Protein AF-A0A5B1RBF8-F1 (afdb_monomer_lite)

Structure (mmCIF, N/CA/C/O backbone):
data_AF-A0A5B1RBF8-F1
#
_entry.id   AF-A0A5B1RBF8-F1
#
loop_
_atom_site.group_PDB
_atom_site.id
_atom_site.type_symbol
_atom_site.label_atom_id
_atom_site.label_alt_id
_atom_site.label_comp_id
_atom_site.label_asym_id
_atom_site.label_entity_id
_atom_site.label_seq_id
_atom_site.pdbx_PDB_ins_code
_atom_site.Cartn_x
_atom_site.Cartn_y
_atom_site.Cartn_z
_atom_site.occupancy
_atom_site.B_iso_or_equiv
_atom_site.auth_seq_id
_atom_site.auth_comp_id
_atom_site.auth_asym_id
_atom_site.auth_atom_id
_atom_site.pdbx_PDB_model_num
ATOM 1 N N . MET A 1 1 ? 12.411 7.178 -14.866 1.00 53.44 1 MET A N 1
ATOM 2 C CA . MET A 1 1 ? 12.113 6.641 -13.514 1.00 53.44 1 MET A CA 1
ATOM 3 C C . MET A 1 1 ? 12.826 7.360 -12.349 1.00 53.44 1 MET A C 1
ATOM 5 O O . MET A 1 1 ? 12.167 7.665 -11.365 1.00 53.44 1 MET A O 1
ATOM 9 N N . MET A 1 2 ? 14.126 7.708 -12.423 1.00 60.62 2 MET A N 1
ATOM 10 C CA . MET A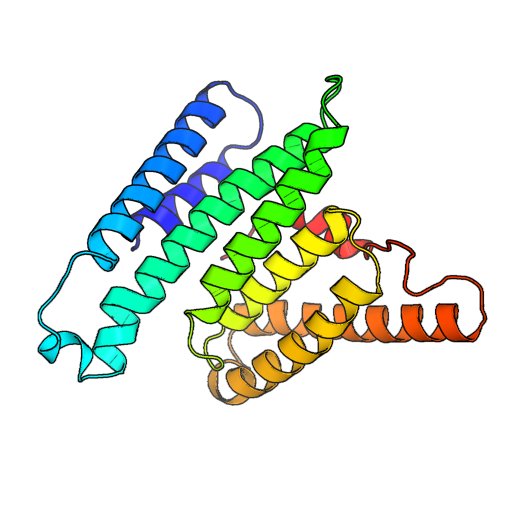 1 2 ? 14.833 8.424 -11.327 1.0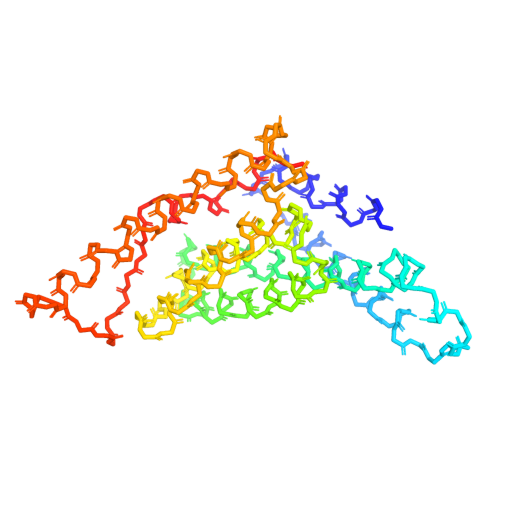0 60.62 2 MET A CA 1
ATOM 11 C C . MET A 1 2 ? 14.236 9.794 -10.941 1.00 60.62 2 MET A C 1
ATOM 13 O O . MET A 1 2 ? 14.446 10.254 -9.821 1.00 60.62 2 MET A O 1
ATOM 17 N N . ARG A 1 3 ? 13.503 10.452 -11.845 1.00 63.41 3 ARG A N 1
ATOM 18 C CA . ARG A 1 3 ? 12.977 11.809 -11.650 1.00 63.41 3 ARG A CA 1
ATOM 19 C C . ARG A 1 3 ? 11.846 11.872 -10.608 1.00 63.41 3 ARG A C 1
ATOM 21 O O . ARG A 1 3 ? 11.985 12.623 -9.650 1.00 63.41 3 ARG A O 1
ATOM 28 N N . LEU A 1 4 ? 10.813 11.026 -10.711 1.00 68.62 4 LEU A N 1
ATOM 29 C CA . LEU A 1 4 ? 9.706 10.965 -9.733 1.00 68.62 4 LEU A CA 1
ATOM 30 C C . LEU A 1 4 ? 10.206 10.640 -8.317 1.00 68.62 4 LEU A C 1
ATOM 32 O O . LEU A 1 4 ? 9.893 11.349 -7.364 1.00 68.62 4 LEU A O 1
ATOM 36 N N . LYS A 1 5 ? 11.081 9.632 -8.185 1.00 66.19 5 LYS A N 1
ATOM 37 C CA . LYS A 1 5 ? 11.681 9.254 -6.893 1.00 66.19 5 LYS A CA 1
ATOM 38 C C . LYS A 1 5 ? 12.472 10.408 -6.261 1.00 66.19 5 LYS A C 1
ATOM 40 O O . LYS A 1 5 ? 12.410 10.611 -5.051 1.00 66.19 5 LYS A O 1
ATOM 45 N N . ARG A 1 6 ? 13.205 11.185 -7.070 1.00 65.25 6 ARG A N 1
ATOM 46 C CA . ARG A 1 6 ? 13.927 12.378 -6.595 1.00 65.25 6 ARG A CA 1
ATOM 47 C C . ARG A 1 6 ? 12.973 13.481 -6.145 1.00 65.25 6 ARG A C 1
ATOM 49 O O . ARG A 1 6 ? 13.246 14.089 -5.117 1.00 65.25 6 ARG A O 1
ATOM 56 N N . TYR A 1 7 ? 11.863 13.701 -6.853 1.00 61.88 7 TYR A N 1
ATOM 57 C CA . TYR A 1 7 ? 10.848 14.673 -6.434 1.00 61.88 7 TYR A CA 1
ATOM 58 C C . TYR A 1 7 ? 10.204 14.290 -5.101 1.00 61.88 7 TYR A C 1
ATOM 60 O O . TYR A 1 7 ? 10.138 15.127 -4.203 1.00 61.88 7 TYR A O 1
ATOM 68 N N . MET A 1 8 ? 9.813 13.024 -4.933 1.00 66.94 8 MET A N 1
ATOM 69 C CA . MET A 1 8 ? 9.237 12.531 -3.677 1.00 66.94 8 MET A CA 1
ATOM 70 C C . MET A 1 8 ? 10.193 12.742 -2.495 1.00 66.94 8 MET A C 1
ATOM 72 O O . MET A 1 8 ? 9.806 13.347 -1.496 1.00 66.94 8 MET A O 1
ATOM 76 N N . ARG A 1 9 ? 11.469 12.350 -2.638 1.00 70.50 9 ARG A N 1
ATOM 77 C CA . ARG A 1 9 ? 12.495 12.592 -1.606 1.00 70.50 9 ARG A CA 1
ATOM 78 C C . ARG A 1 9 ? 12.727 14.079 -1.332 1.00 70.50 9 ARG A C 1
ATOM 80 O O . ARG A 1 9 ? 12.866 14.478 -0.179 1.00 70.50 9 ARG A O 1
ATOM 87 N N . ALA A 1 10 ? 12.794 14.903 -2.378 1.00 60.50 10 ALA A N 1
ATOM 88 C CA . ALA A 1 10 ? 13.033 16.336 -2.232 1.00 60.50 10 ALA A CA 1
ATOM 89 C C . ALA A 1 10 ? 11.908 17.010 -1.435 1.00 60.50 10 ALA A C 1
ATOM 91 O O . ALA A 1 10 ? 12.193 17.791 -0.528 1.00 60.50 10 ALA A O 1
ATOM 92 N N . MET A 1 11 ? 10.647 16.660 -1.704 1.00 63.03 11 MET A N 1
ATOM 93 C CA . MET A 1 11 ? 9.511 17.203 -0.956 1.00 63.03 11 MET A CA 1
ATOM 94 C C . MET A 1 11 ? 9.596 16.857 0.533 1.00 63.03 11 MET A C 1
ATOM 96 O O . MET A 1 11 ? 9.461 17.746 1.375 1.00 63.03 11 MET A O 1
ATOM 100 N N . GLN A 1 12 ? 9.928 15.611 0.868 1.00 63.75 12 GLN A N 1
ATOM 101 C CA . GLN A 1 12 ? 10.067 15.168 2.260 1.00 63.75 12 GLN A CA 1
ATOM 102 C C . GLN A 1 12 ? 11.153 15.949 3.019 1.00 63.75 12 GLN A C 1
ATOM 104 O O . GLN A 1 12 ? 10.964 16.286 4.183 1.00 63.75 12 GLN A O 1
ATOM 109 N N . SER A 1 13 ? 12.259 16.309 2.355 1.00 62.44 13 SER A N 1
ATOM 110 C CA . SER A 1 13 ? 13.377 17.029 2.990 1.00 62.44 13 SER A CA 1
ATOM 111 C C . SER A 1 13 ? 13.100 18.502 3.335 1.00 62.44 13 SER A C 1
ATOM 113 O O . SER A 1 13 ? 13.802 19.076 4.163 1.00 62.44 13 SER A O 1
ATOM 115 N N . ILE A 1 14 ? 12.095 19.128 2.711 1.00 56.50 14 ILE A N 1
ATOM 116 C CA . ILE A 1 14 ? 11.842 20.577 2.821 1.00 56.50 14 ILE A CA 1
ATOM 117 C C . ILE A 1 14 ? 10.822 20.909 3.933 1.00 56.50 14 ILE A C 1
ATOM 119 O O . ILE A 1 14 ? 10.807 22.030 4.441 1.00 56.50 14 ILE A O 1
ATOM 123 N N . GLY A 1 15 ? 10.013 19.937 4.376 1.00 54.72 15 GLY A N 1
ATOM 124 C CA . GLY A 1 15 ? 9.005 20.128 5.427 1.00 54.72 15 GLY A CA 1
ATOM 125 C C . GLY A 1 15 ? 7.794 20.993 5.020 1.00 54.72 15 GLY A C 1
ATOM 126 O O . GLY A 1 15 ? 7.781 21.671 3.995 1.00 54.72 15 GLY A O 1
ATOM 127 N N . ASN A 1 16 ? 6.738 20.958 5.839 1.00 54.47 16 ASN A N 1
ATOM 128 C CA . ASN A 1 16 ? 5.385 21.426 5.498 1.00 54.47 16 ASN A CA 1
ATOM 129 C C . ASN A 1 16 ? 5.151 22.927 5.791 1.00 54.47 16 ASN A C 1
ATOM 131 O O . ASN A 1 16 ? 4.393 23.263 6.704 1.00 54.47 16 ASN A O 1
ATOM 135 N N . ARG A 1 17 ? 5.854 23.847 5.108 1.00 52.19 17 ARG A N 1
ATOM 136 C CA . ARG A 1 17 ? 5.787 25.287 5.461 1.00 52.19 17 ARG A CA 1
ATOM 137 C C . ARG A 1 17 ? 5.494 26.299 4.352 1.00 52.19 17 ARG A C 1
ATOM 139 O O . ARG A 1 17 ? 5.464 27.477 4.685 1.00 52.19 17 ARG A O 1
ATOM 146 N N . ASP A 1 18 ? 5.229 25.925 3.095 1.00 52.88 18 ASP A N 1
ATOM 147 C CA . ASP A 1 18 ? 5.167 26.965 2.050 1.00 52.88 18 ASP A CA 1
ATOM 148 C C . ASP A 1 18 ? 4.168 26.763 0.901 1.00 52.88 18 ASP A C 1
ATOM 150 O O . ASP A 1 18 ? 3.881 25.644 0.490 1.00 52.88 18 ASP A O 1
ATOM 154 N N . ALA A 1 19 ? 3.690 27.864 0.304 1.00 52.94 19 ALA A N 1
ATOM 155 C CA . ALA A 1 19 ? 2.835 27.859 -0.899 1.00 52.94 19 ALA A CA 1
ATOM 156 C C . ALA A 1 19 ? 3.509 27.173 -2.105 1.00 52.94 19 ALA A C 1
ATOM 158 O O . ALA A 1 19 ? 2.842 26.633 -2.988 1.00 52.94 19 ALA A O 1
ATOM 159 N N . LYS A 1 20 ? 4.845 27.117 -2.076 1.00 55.22 20 LYS A N 1
ATOM 160 C CA . LYS A 1 20 ? 5.694 26.337 -2.975 1.00 55.22 20 LYS A CA 1
ATOM 161 C C . LYS A 1 20 ? 5.298 24.854 -3.007 1.00 55.22 20 LYS A C 1
ATOM 163 O O . LYS A 1 20 ? 5.454 24.230 -4.037 1.00 55.22 20 LYS A O 1
ATOM 168 N N . TYR A 1 21 ? 4.728 24.293 -1.943 1.00 61.69 21 TYR A N 1
ATOM 169 C CA . TYR A 1 21 ? 4.397 22.867 -1.862 1.00 61.69 21 TYR A CA 1
ATOM 170 C C . TYR A 1 21 ? 3.238 22.437 -2.781 1.00 61.69 21 TYR A C 1
ATOM 172 O O . TYR A 1 21 ? 3.296 21.356 -3.361 1.00 61.69 21 TYR A O 1
ATOM 180 N N . ARG A 1 22 ? 2.214 23.286 -2.976 1.00 61.22 22 ARG A N 1
ATOM 181 C CA . ARG A 1 22 ? 1.103 22.982 -3.905 1.00 61.22 22 ARG A CA 1
ATOM 182 C C . ARG A 1 22 ? 1.598 22.851 -5.341 1.00 61.22 22 ARG A C 1
ATOM 184 O O . ARG A 1 22 ? 1.346 21.838 -5.974 1.00 61.22 22 ARG A O 1
ATOM 191 N N . PHE A 1 23 ? 2.428 23.800 -5.772 1.00 62.03 23 PHE A N 1
ATOM 192 C CA . PHE A 1 23 ? 3.062 23.776 -7.090 1.00 62.03 23 PHE A CA 1
ATOM 193 C C . PHE A 1 23 ? 3.886 22.497 -7.333 1.00 62.03 23 PHE A C 1
ATOM 195 O O . PHE A 1 23 ? 3.973 22.014 -8.456 1.00 62.03 23 PHE A O 1
ATOM 202 N N . TRP A 1 24 ? 4.488 21.924 -6.285 1.00 72.19 24 TRP A N 1
ATOM 203 C CA . TRP A 1 24 ? 5.290 20.702 -6.406 1.00 72.19 24 TRP A CA 1
ATOM 204 C C . TRP A 1 24 ? 4.434 19.436 -6.456 1.00 72.19 24 TRP A C 1
ATOM 206 O O . TRP A 1 24 ? 4.795 18.506 -7.176 1.00 72.19 24 TRP A O 1
ATOM 216 N N . PHE A 1 25 ? 3.308 19.396 -5.738 1.00 80.44 25 PHE A N 1
ATOM 217 C CA . PHE A 1 25 ? 2.346 18.302 -5.870 1.00 80.44 25 PHE A CA 1
ATOM 218 C C . PHE A 1 25 ? 1.673 18.306 -7.240 1.00 80.44 25 PHE A C 1
ATOM 220 O O . PHE A 1 25 ? 1.589 17.245 -7.851 1.00 80.44 25 PHE A O 1
ATOM 227 N N . ASP A 1 26 ? 1.270 19.477 -7.738 1.00 84.69 26 ASP A N 1
ATOM 228 C CA . ASP A 1 26 ? 0.664 19.617 -9.066 1.00 84.69 26 ASP A CA 1
ATOM 229 C C . ASP A 1 26 ? 1.641 19.135 -10.149 1.00 84.69 26 ASP A C 1
ATOM 231 O O . ASP A 1 26 ? 1.313 18.246 -10.929 1.00 84.69 26 ASP A O 1
ATOM 235 N N . HIS A 1 27 ? 2.898 19.589 -10.104 1.00 85.31 27 HIS A N 1
ATOM 236 C CA . HIS A 1 27 ? 3.927 19.121 -11.035 1.00 85.31 27 HIS A CA 1
ATOM 237 C C . HIS A 1 27 ? 4.229 17.615 -10.884 1.00 85.31 27 HIS A C 1
ATOM 239 O O . HIS A 1 27 ? 4.537 16.941 -11.867 1.00 85.31 27 HIS A O 1
ATOM 245 N N . LEU A 1 28 ? 4.197 17.048 -9.669 1.00 86.44 28 LEU A N 1
ATOM 246 C CA . LEU A 1 28 ? 4.398 15.604 -9.499 1.00 86.44 28 LEU A CA 1
ATOM 247 C C . LEU A 1 28 ? 3.232 14.802 -10.098 1.00 86.44 28 LEU A C 1
ATOM 249 O O . LEU A 1 28 ? 3.472 13.757 -10.700 1.00 86.44 28 LEU A O 1
ATOM 253 N N . MET A 1 29 ? 2.000 15.291 -9.941 1.00 90.38 29 MET A N 1
ATOM 254 C CA . MET A 1 29 ? 0.805 14.700 -10.544 1.00 90.38 29 MET A CA 1
ATOM 255 C C . MET A 1 29 ? 0.875 14.754 -12.072 1.00 90.38 29 MET A C 1
ATOM 257 O O . MET A 1 29 ? 0.706 13.718 -12.705 1.00 90.38 29 MET A O 1
ATOM 261 N N . GLU A 1 30 ? 1.216 15.909 -12.650 1.00 92.44 30 GLU A N 1
ATOM 262 C CA . GLU A 1 30 ? 1.374 16.080 -14.102 1.00 92.44 30 GLU A CA 1
ATOM 263 C C . GLU A 1 30 ? 2.423 15.122 -14.683 1.00 92.44 30 GLU A C 1
ATOM 265 O O . GLU A 1 30 ?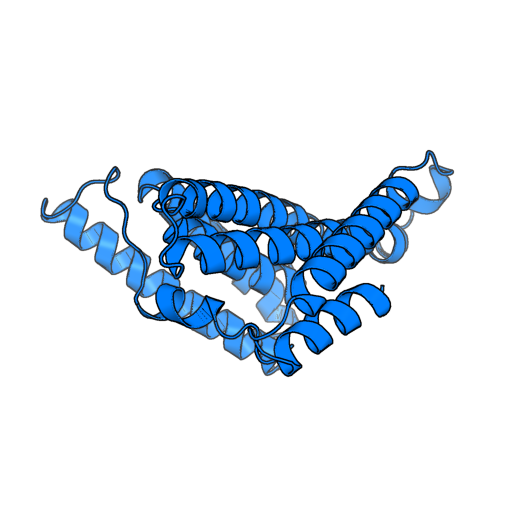 2.184 14.463 -15.691 1.00 92.44 30 GLU A O 1
ATOM 270 N N . GLU A 1 31 ? 3.580 14.986 -14.029 1.00 91.19 31 GLU A N 1
ATOM 271 C CA . GLU A 1 31 ? 4.625 14.054 -14.474 1.00 91.19 31 GLU A CA 1
ATOM 272 C C . GLU A 1 31 ? 4.201 12.587 -14.331 1.00 91.19 31 GLU A C 1
ATOM 274 O O . GLU A 1 31 ? 4.613 11.744 -15.129 1.00 91.19 31 GLU A O 1
ATOM 279 N N . ALA A 1 32 ? 3.405 12.261 -13.311 1.00 93.75 32 ALA A N 1
ATOM 280 C CA . ALA A 1 32 ? 2.859 10.921 -13.147 1.00 93.75 32 ALA A CA 1
ATOM 281 C C . ALA A 1 32 ? 1.815 10.607 -14.228 1.00 93.75 32 ALA A C 1
ATOM 283 O O . ALA A 1 32 ? 1.852 9.521 -14.800 1.00 93.75 32 ALA A O 1
ATOM 284 N N . ASP A 1 33 ? 0.932 11.553 -14.547 1.00 95.00 33 ASP A N 1
ATOM 285 C CA . ASP A 1 33 ? -0.065 11.401 -15.608 1.00 95.00 33 ASP A CA 1
ATOM 286 C C . ASP A 1 33 ? 0.603 11.275 -16.984 1.00 95.00 33 ASP A C 1
ATOM 288 O O . ASP A 1 33 ? 0.310 10.331 -17.716 1.00 95.00 33 ASP A O 1
ATOM 292 N N . ALA A 1 34 ? 1.598 12.116 -17.285 1.00 93.50 34 ALA A N 1
ATOM 293 C CA . ALA A 1 34 ? 2.386 12.008 -18.514 1.00 93.50 34 ALA A CA 1
ATOM 294 C C . ALA A 1 34 ? 3.100 10.647 -18.637 1.00 93.50 34 ALA A C 1
ATOM 296 O O . ALA A 1 34 ? 3.215 10.094 -19.733 1.00 93.50 34 ALA A O 1
ATOM 297 N N . LEU A 1 35 ? 3.569 10.080 -17.518 1.00 92.81 35 LEU A N 1
ATOM 298 C CA . LEU A 1 35 ? 4.181 8.751 -17.512 1.00 92.81 35 LEU A CA 1
ATOM 299 C C . LEU A 1 35 ? 3.155 7.643 -17.791 1.00 92.81 35 LEU A C 1
ATOM 301 O O . LEU A 1 35 ? 3.471 6.713 -18.530 1.00 92.81 35 LEU A O 1
ATOM 305 N N . LEU A 1 36 ? 1.942 7.735 -17.236 1.00 93.25 36 LEU A N 1
ATOM 306 C CA . LEU A 1 36 ? 0.865 6.782 -17.534 1.00 93.25 36 LEU A CA 1
ATOM 307 C C . LEU A 1 36 ? 0.470 6.842 -19.010 1.00 93.25 36 LEU A C 1
ATOM 309 O O . LEU A 1 36 ? 0.380 5.800 -19.656 1.00 93.25 36 LEU A O 1
ATOM 313 N N . GLU A 1 37 ? 0.310 8.047 -19.561 1.00 92.56 37 GLU A N 1
ATOM 314 C CA . GLU A 1 37 ? 0.004 8.245 -20.980 1.00 92.56 37 GLU A CA 1
ATOM 315 C C . GLU A 1 37 ? 1.058 7.609 -21.896 1.00 92.56 37 GLU A C 1
ATOM 317 O O . GLU A 1 37 ? 0.715 6.972 -22.895 1.00 92.56 37 GLU A O 1
ATOM 322 N N . ASP A 1 38 ? 2.343 7.742 -21.557 1.00 89.88 38 ASP A N 1
ATOM 323 C CA . ASP A 1 38 ? 3.433 7.168 -22.349 1.00 89.88 38 ASP A CA 1
ATOM 324 C C . ASP A 1 38 ? 3.466 5.631 -22.278 1.00 89.88 38 ASP A C 1
ATOM 326 O O . ASP A 1 38 ? 3.619 4.959 -23.303 1.00 89.88 38 ASP A O 1
ATOM 330 N N . VAL A 1 39 ? 3.251 5.060 -21.087 1.00 89.31 39 VAL A N 1
ATOM 331 C CA . VAL A 1 39 ? 3.237 3.601 -20.874 1.00 89.31 39 VAL A CA 1
ATOM 332 C C . VAL A 1 39 ? 1.995 2.937 -21.488 1.00 89.31 39 VAL A C 1
ATOM 334 O O . VAL A 1 39 ? 2.059 1.782 -21.927 1.00 89.31 39 VAL A O 1
ATOM 337 N N . HIS A 1 40 ? 0.866 3.650 -21.541 1.00 87.38 40 HIS A N 1
ATOM 338 C CA . HIS A 1 40 ? -0.391 3.174 -22.133 1.00 87.38 40 HIS A CA 1
ATOM 339 C C . HIS A 1 40 ? -0.504 3.425 -23.637 1.00 87.38 40 HIS A C 1
ATOM 341 O O . HIS A 1 40 ? -1.415 2.882 -24.268 1.00 87.38 40 HIS A O 1
ATOM 347 N N . ARG A 1 41 ? 0.407 4.202 -24.239 1.00 84.38 41 ARG A N 1
ATOM 348 C CA . ARG A 1 41 ? 0.439 4.389 -25.694 1.00 84.38 41 ARG A CA 1
ATOM 349 C C . ARG A 1 41 ? 0.486 3.013 -26.384 1.00 84.38 41 ARG A C 1
ATOM 351 O O . ARG A 1 41 ? 1.226 2.141 -25.929 1.00 84.38 41 ARG A O 1
ATOM 358 N N . PRO A 1 42 ? -0.266 2.785 -27.477 1.00 71.12 42 PRO A N 1
ATOM 359 C CA . PRO A 1 42 ? -0.158 1.547 -28.240 1.00 71.12 42 PRO A CA 1
ATOM 360 C C . PRO A 1 42 ? 1.289 1.355 -28.706 1.00 71.12 42 PRO A C 1
ATOM 362 O O . PRO A 1 42 ? 1.820 2.191 -29.434 1.00 71.12 42 PRO A O 1
ATOM 365 N N . GLN A 1 43 ? 1.933 0.284 -28.249 1.00 66.38 43 GLN A N 1
ATOM 366 C CA . GLN A 1 43 ? 3.298 -0.075 -28.632 1.00 66.38 43 GLN A CA 1
ATOM 367 C C . GLN A 1 43 ? 3.305 -1.424 -29.348 1.00 66.38 43 GLN A C 1
ATOM 369 O O . GLN A 1 43 ? 2.382 -2.226 -29.177 1.00 66.38 43 GLN A O 1
ATOM 374 N N . ASP A 1 44 ? 4.365 -1.688 -30.115 1.00 65.50 44 ASP A N 1
ATOM 375 C CA . ASP A 1 44 ? 4.581 -2.988 -30.743 1.00 65.50 44 ASP A CA 1
ATOM 376 C C . ASP A 1 44 ? 4.555 -4.094 -29.680 1.00 65.50 44 ASP A C 1
ATOM 378 O O . ASP A 1 44 ? 5.389 -4.141 -28.769 1.00 65.50 44 ASP A O 1
ATOM 382 N N . GLN A 1 45 ? 3.583 -5.005 -29.797 1.00 66.38 45 GLN A N 1
ATOM 383 C CA . GLN A 1 45 ? 3.398 -6.132 -28.875 1.00 66.38 45 GLN A CA 1
ATOM 384 C C . GLN A 1 45 ? 4.655 -7.010 -28.764 1.00 66.38 45 GLN A C 1
ATOM 386 O O . GLN A 1 45 ? 4.853 -7.678 -27.748 1.00 66.38 45 GLN A O 1
ATOM 391 N N . GLU A 1 46 ? 5.537 -6.966 -29.767 1.00 71.50 46 GLU A N 1
ATOM 392 C CA . GLU A 1 46 ? 6.826 -7.658 -29.767 1.00 71.50 46 GLU A CA 1
ATOM 393 C C . GLU A 1 46 ? 7.717 -7.266 -28.579 1.00 71.50 46 GLU A C 1
ATOM 395 O O . GLU A 1 46 ? 8.356 -8.134 -27.983 1.00 71.50 46 GLU A O 1
ATOM 400 N N . CYS A 1 47 ? 7.712 -5.995 -28.164 1.00 68.12 47 CYS A N 1
ATOM 401 C CA . CYS A 1 47 ? 8.531 -5.518 -27.046 1.00 68.12 47 CYS A CA 1
ATOM 402 C C . CYS A 1 47 ? 8.093 -6.122 -25.701 1.00 68.12 47 CYS A C 1
ATOM 404 O O . CYS A 1 47 ? 8.924 -6.382 -24.831 1.00 68.12 47 CYS A O 1
ATOM 406 N N . ARG A 1 48 ? 6.798 -6.421 -25.533 1.00 72.31 48 ARG A N 1
ATOM 407 C CA . ARG A 1 48 ? 6.254 -7.025 -24.302 1.00 72.31 48 ARG A CA 1
ATOM 408 C C . ARG A 1 48 ? 6.466 -8.538 -24.216 1.00 72.31 48 ARG A C 1
ATOM 410 O O . ARG A 1 48 ? 6.171 -9.138 -23.186 1.00 72.31 48 ARG A O 1
ATOM 417 N N . LYS A 1 49 ? 7.017 -9.166 -25.259 1.00 80.06 49 LYS A N 1
ATOM 418 C CA . LYS A 1 49 ? 7.287 -10.611 -25.289 1.00 80.06 49 LYS A CA 1
ATOM 419 C C . LYS A 1 49 ? 8.298 -11.050 -24.224 1.00 80.06 49 LYS A C 1
ATOM 421 O O . LYS A 1 49 ? 8.232 -12.179 -23.741 1.00 80.06 49 LYS A O 1
ATOM 426 N N . TYR A 1 50 ? 9.230 -10.175 -23.842 1.00 85.44 50 TYR A N 1
ATOM 427 C CA . TYR A 1 50 ? 10.250 -10.475 -22.838 1.00 85.44 50 TYR A CA 1
ATOM 428 C C . TYR A 1 50 ? 9.830 -9.952 -21.465 1.00 85.44 50 TYR A C 1
ATOM 430 O O . TYR A 1 50 ? 9.788 -8.745 -21.242 1.00 85.44 50 TYR A O 1
ATOM 438 N N . LYS A 1 51 ? 9.583 -10.861 -20.514 1.00 86.56 51 LYS A N 1
ATOM 439 C CA . LYS A 1 51 ? 9.065 -10.522 -19.176 1.00 86.56 51 LYS A CA 1
ATOM 440 C C . LYS A 1 51 ? 9.910 -9.470 -18.447 1.00 86.56 51 LYS A C 1
ATOM 442 O O . LYS A 1 51 ? 9.364 -8.496 -17.948 1.00 86.56 51 LYS A O 1
ATOM 447 N N . GLY A 1 52 ? 11.237 -9.622 -18.435 1.00 88.31 52 GLY A N 1
ATOM 448 C CA . GLY A 1 52 ? 12.128 -8.647 -17.790 1.00 88.31 52 GLY A CA 1
ATOM 449 C C . GLY A 1 52 ? 12.077 -7.258 -18.436 1.00 88.31 52 GLY A C 1
ATOM 450 O O . GLY A 1 52 ? 12.116 -6.252 -17.733 1.00 88.31 52 GLY A O 1
ATOM 451 N N . PHE A 1 53 ? 11.923 -7.198 -19.763 1.00 89.19 53 PHE A N 1
ATOM 452 C CA . PHE A 1 53 ? 11.748 -5.938 -20.485 1.00 89.19 53 PHE A CA 1
ATOM 453 C C . PHE A 1 53 ? 10.386 -5.306 -20.170 1.00 89.19 53 PHE A C 1
ATOM 455 O O . PHE A 1 53 ? 10.327 -4.124 -19.843 1.00 89.19 53 PHE A O 1
ATOM 462 N N . SER A 1 54 ? 9.308 -6.101 -20.190 1.00 89.69 54 SER A N 1
ATOM 463 C CA . SER A 1 54 ? 7.964 -5.646 -19.808 1.00 89.69 54 SER A CA 1
ATOM 464 C C . SER A 1 54 ? 7.970 -5.006 -18.417 1.00 89.69 54 SER A C 1
ATOM 466 O O . SER A 1 54 ? 7.548 -3.864 -18.248 1.00 89.69 54 SER A O 1
ATOM 468 N N . ILE A 1 55 ? 8.561 -5.698 -17.442 1.00 90.50 55 ILE A N 1
ATOM 469 C CA . ILE A 1 55 ? 8.626 -5.223 -16.060 1.00 90.50 55 ILE A CA 1
ATOM 470 C C . ILE A 1 55 ? 9.400 -3.903 -15.968 1.00 90.50 55 ILE A C 1
ATOM 472 O O . ILE A 1 55 ? 8.917 -2.933 -15.388 1.00 90.50 55 ILE A O 1
ATOM 476 N N . ALA A 1 56 ? 10.598 -3.839 -16.554 1.00 89.94 56 ALA A N 1
ATOM 477 C CA . ALA A 1 56 ? 11.480 -2.684 -16.405 1.00 89.94 56 ALA A CA 1
ATOM 478 C C . ALA A 1 56 ? 10.970 -1.416 -17.112 1.00 89.94 56 ALA A C 1
ATOM 480 O O . ALA A 1 56 ? 11.203 -0.310 -16.618 1.00 89.94 56 ALA A O 1
ATOM 481 N N . PHE A 1 57 ? 10.300 -1.565 -18.258 1.00 88.94 57 PHE A N 1
ATOM 482 C CA . PHE A 1 57 ? 9.928 -0.443 -19.126 1.00 88.94 57 PHE A CA 1
ATOM 483 C C . PHE A 1 57 ? 8.434 -0.115 -19.131 1.00 88.94 57 PHE A C 1
ATOM 485 O O . PHE A 1 57 ? 8.069 0.953 -19.617 1.00 88.94 57 PHE A O 1
ATOM 492 N N . PHE A 1 58 ? 7.586 -0.969 -18.555 1.00 90.19 58 PHE A N 1
ATOM 493 C CA . PHE A 1 58 ? 6.141 -0.747 -18.505 1.00 90.19 58 PHE A CA 1
ATOM 494 C C . PHE A 1 58 ? 5.606 -0.874 -17.088 1.00 90.19 58 PHE A C 1
ATOM 496 O O . PHE A 1 58 ? 5.149 0.122 -16.532 1.00 90.19 58 PHE A O 1
ATOM 503 N N . ASP A 1 59 ? 5.732 -2.055 -16.478 1.00 92.38 59 ASP A N 1
ATOM 504 C CA . ASP A 1 59 ? 5.042 -2.333 -15.216 1.00 92.38 59 ASP A CA 1
ATOM 505 C C . ASP A 1 59 ? 5.595 -1.458 -14.084 1.00 92.38 59 ASP A C 1
ATOM 507 O O . ASP A 1 59 ? 4.842 -0.774 -13.397 1.00 92.38 59 ASP A O 1
ATOM 511 N N . ILE A 1 60 ? 6.920 -1.378 -13.935 1.00 92.81 60 ILE A N 1
ATOM 512 C CA . ILE A 1 60 ? 7.551 -0.550 -12.900 1.00 92.81 60 ILE A CA 1
ATOM 513 C C . ILE A 1 60 ? 7.340 0.961 -13.147 1.00 92.81 60 ILE A C 1
ATOM 515 O O . ILE A 1 60 ? 7.047 1.683 -12.189 1.00 92.81 60 ILE A O 1
ATOM 519 N N . PRO A 1 61 ? 7.497 1.506 -14.370 1.00 93.75 61 PRO A N 1
ATOM 520 C CA . PRO A 1 61 ? 7.142 2.898 -14.641 1.00 93.75 61 PRO A CA 1
ATOM 521 C C . PRO A 1 61 ? 5.681 3.233 -14.324 1.00 93.75 61 PRO A C 1
ATOM 523 O O . PRO A 1 61 ? 5.428 4.241 -13.662 1.00 93.75 61 PRO A O 1
ATOM 526 N N . GLU A 1 62 ? 4.743 2.371 -14.716 1.00 94.81 62 GLU A N 1
ATOM 527 C CA . GLU A 1 62 ? 3.325 2.508 -14.379 1.00 94.81 62 GLU A CA 1
ATOM 528 C C . GLU A 1 62 ? 3.113 2.472 -12.859 1.00 94.81 62 GLU A C 1
ATOM 530 O O . GLU A 1 62 ? 2.444 3.344 -12.301 1.00 94.81 62 GLU A O 1
ATOM 535 N N . ALA A 1 63 ? 3.771 1.533 -12.171 1.00 95.38 63 ALA A N 1
ATOM 536 C CA . ALA A 1 63 ? 3.762 1.434 -10.717 1.00 95.38 63 ALA A CA 1
ATOM 537 C C . ALA A 1 63 ? 4.155 2.761 -10.061 1.00 95.38 63 ALA A C 1
ATOM 539 O O . ALA A 1 63 ? 3.464 3.274 -9.181 1.00 95.38 63 ALA A O 1
ATOM 540 N N . MET A 1 64 ? 5.273 3.336 -10.511 1.00 92.88 64 MET A N 1
ATOM 541 C CA . MET A 1 64 ? 5.815 4.580 -9.971 1.00 92.88 64 MET A CA 1
ATOM 542 C C . MET A 1 64 ? 4.893 5.772 -10.195 1.00 92.88 64 MET A C 1
ATOM 544 O O . MET A 1 64 ? 4.843 6.647 -9.332 1.00 92.88 64 MET A O 1
ATOM 548 N N . ALA A 1 65 ? 4.178 5.821 -11.318 1.00 94.81 65 ALA A N 1
ATOM 549 C CA . ALA A 1 65 ? 3.191 6.864 -11.552 1.00 94.81 65 ALA A CA 1
ATOM 550 C C . ALA A 1 65 ? 2.029 6.756 -10.554 1.00 94.81 65 ALA A C 1
ATOM 552 O O . ALA A 1 65 ? 1.698 7.739 -9.890 1.00 94.81 65 ALA A O 1
ATOM 553 N N . PHE A 1 66 ? 1.476 5.554 -10.363 1.00 96.81 66 PHE A N 1
ATOM 554 C CA . PHE A 1 66 ? 0.436 5.322 -9.358 1.00 96.81 66 PHE A CA 1
ATOM 555 C C . PHE A 1 66 ? 0.905 5.668 -7.941 1.00 96.81 66 PHE A C 1
ATOM 557 O O . PHE A 1 66 ? 0.212 6.387 -7.226 1.00 96.81 66 PHE A O 1
ATOM 564 N N . ILE A 1 67 ? 2.113 5.252 -7.562 1.00 94.31 67 ILE A N 1
ATOM 565 C CA . ILE A 1 67 ? 2.725 5.566 -6.263 1.00 94.31 67 ILE A CA 1
ATOM 566 C C . ILE A 1 67 ? 2.924 7.071 -6.069 1.00 94.31 67 ILE A C 1
ATOM 568 O O . ILE A 1 67 ? 2.677 7.587 -4.979 1.00 94.31 67 ILE A O 1
ATOM 572 N N . ALA A 1 68 ? 3.362 7.787 -7.106 1.00 90.31 68 ALA A N 1
ATOM 573 C CA . ALA A 1 68 ? 3.544 9.234 -7.045 1.00 90.31 68 ALA A CA 1
ATOM 574 C C . ALA A 1 68 ? 2.203 9.949 -6.823 1.00 90.31 68 ALA A C 1
ATOM 576 O O . ALA A 1 68 ? 2.107 10.818 -5.955 1.00 90.31 68 ALA A O 1
ATOM 577 N N . LYS A 1 69 ? 1.149 9.526 -7.533 1.00 94.44 69 LYS A N 1
ATOM 578 C CA . LYS A 1 69 ? -0.215 10.034 -7.327 1.00 94.44 69 LYS A CA 1
ATOM 579 C C . LYS A 1 69 ? -0.730 9.696 -5.929 1.00 94.44 69 LYS A C 1
ATOM 581 O O . LYS A 1 69 ? -1.247 10.574 -5.240 1.00 94.44 69 LYS A O 1
ATOM 586 N N . GLY A 1 70 ? -0.538 8.452 -5.486 1.00 94.50 70 GLY A N 1
ATOM 587 C CA . GLY A 1 70 ? -0.904 7.984 -4.149 1.00 94.50 70 GLY A CA 1
ATOM 588 C C . GLY A 1 70 ? -0.250 8.826 -3.058 1.00 94.50 70 GLY A C 1
ATOM 589 O O . GLY A 1 70 ? -0.929 9.266 -2.135 1.00 94.50 70 GLY A O 1
ATOM 590 N N . TYR A 1 71 ? 1.032 9.160 -3.223 1.00 90.94 71 TYR A N 1
ATOM 591 C CA . TYR A 1 71 ? 1.755 10.054 -2.323 1.00 90.94 71 TYR A CA 1
ATOM 592 C C . TYR A 1 71 ? 1.128 11.451 -2.258 1.00 90.94 71 TYR A C 1
ATOM 594 O O . TYR A 1 71 ? 0.829 11.928 -1.164 1.00 90.94 71 TYR A O 1
ATOM 602 N N . CYS A 1 72 ? 0.883 12.103 -3.401 1.00 90.31 72 CYS A N 1
ATOM 603 C CA . CYS A 1 72 ? 0.257 13.431 -3.436 1.00 90.31 72 CYS A CA 1
ATOM 604 C C . CYS A 1 72 ? -1.100 13.439 -2.720 1.00 90.31 72 CYS A C 1
ATOM 606 O O . CYS A 1 72 ? -1.375 14.302 -1.883 1.00 90.31 72 CYS A O 1
ATOM 608 N N . VAL A 1 73 ? -1.937 12.446 -3.025 1.00 91.75 73 VAL A N 1
ATOM 609 C CA . VAL A 1 73 ? -3.280 12.313 -2.460 1.00 91.75 73 VAL A CA 1
ATOM 610 C C . VAL A 1 73 ? -3.223 12.022 -0.956 1.00 91.75 73 VAL A C 1
ATOM 612 O O . VAL A 1 73 ? -3.949 12.655 -0.187 1.00 91.75 73 VAL A O 1
ATOM 615 N N . MET A 1 74 ? -2.326 11.132 -0.519 1.00 91.12 74 MET A N 1
ATOM 616 C CA . MET A 1 74 ? -2.119 10.804 0.892 1.00 91.12 74 MET A CA 1
ATOM 617 C C . MET A 1 74 ? -1.712 12.043 1.686 1.00 91.12 74 MET A C 1
ATOM 619 O O . MET A 1 74 ? -2.325 12.347 2.707 1.00 91.12 74 MET A O 1
ATOM 623 N N . GLN A 1 75 ? -0.726 12.799 1.197 1.00 87.19 75 GLN A N 1
ATOM 624 C CA . GLN A 1 75 ? -0.278 14.033 1.845 1.00 87.19 75 GLN A CA 1
ATOM 625 C C . GLN A 1 75 ? -1.396 15.082 1.903 1.00 87.19 75 GLN A C 1
ATOM 627 O O . GLN A 1 75 ? -1.599 15.706 2.945 1.00 87.19 75 GLN A O 1
ATOM 632 N N . GLY A 1 76 ? -2.188 15.221 0.834 1.00 86.31 76 GLY A N 1
ATOM 633 C CA . GLY A 1 76 ? -3.389 16.058 0.835 1.00 86.31 76 GLY A CA 1
ATOM 634 C C . GLY A 1 76 ? -4.391 15.657 1.925 1.00 86.31 76 GLY A C 1
ATOM 635 O O . GLY A 1 76 ? -4.854 16.514 2.677 1.00 86.31 76 GLY A O 1
ATOM 636 N N . GLY A 1 77 ? -4.668 14.357 2.074 1.00 88.94 77 GLY A N 1
ATOM 637 C CA . GLY A 1 77 ? -5.535 13.829 3.133 1.00 88.94 77 GLY A CA 1
ATOM 638 C C . GLY A 1 77 ? -5.004 14.111 4.543 1.00 88.94 77 GLY A C 1
ATOM 639 O O . GLY A 1 77 ? -5.752 14.552 5.414 1.00 88.94 77 GLY A O 1
ATOM 640 N N . ILE A 1 78 ? -3.694 13.956 4.761 1.00 86.06 78 ILE A N 1
ATOM 641 C CA . ILE A 1 78 ? -3.029 14.262 6.041 1.00 86.06 78 ILE A CA 1
ATOM 642 C C . ILE A 1 78 ? -3.155 15.743 6.401 1.00 86.06 78 ILE A C 1
ATOM 644 O O . ILE A 1 78 ? -3.444 16.088 7.552 1.00 86.06 78 ILE A O 1
ATOM 648 N N . ILE A 1 79 ? -2.944 16.629 5.427 1.00 83.94 79 ILE A N 1
ATOM 649 C CA . ILE A 1 79 ? -3.076 18.076 5.622 1.00 83.94 79 ILE A CA 1
ATOM 650 C C . ILE A 1 79 ? -4.523 18.433 5.986 1.00 83.94 79 ILE A C 1
ATOM 652 O O . ILE A 1 79 ? -4.739 19.250 6.879 1.00 83.94 79 ILE A O 1
ATOM 656 N N . LEU A 1 80 ? -5.515 17.799 5.355 1.00 86.06 80 LEU A N 1
ATOM 657 C CA . LEU A 1 80 ? -6.930 18.029 5.665 1.00 86.06 80 LEU A CA 1
ATOM 658 C C . LEU A 1 80 ? -7.306 17.557 7.075 1.00 86.06 80 LEU A C 1
ATOM 660 O O . LEU A 1 80 ? -7.994 18.287 7.785 1.00 86.06 80 LEU A O 1
ATOM 664 N N . LEU A 1 81 ? -6.818 16.392 7.514 1.00 83.31 81 LEU A N 1
ATOM 665 C CA . LEU A 1 81 ? -7.071 15.881 8.869 1.00 83.31 81 LEU A CA 1
ATOM 666 C C . LEU A 1 81 ? -6.423 16.747 9.964 1.00 83.31 81 LEU A C 1
ATOM 668 O O . LEU A 1 81 ? -7.021 16.985 11.017 1.00 83.31 81 LEU A O 1
ATOM 672 N N . SER A 1 82 ? -5.201 17.225 9.715 1.00 78.56 82 SER A N 1
ATOM 673 C CA . SER A 1 82 ? -4.419 18.041 10.659 1.00 78.56 82 SER A CA 1
ATOM 674 C C . SER A 1 82 ? -4.777 19.534 10.634 1.00 78.56 82 SER A C 1
ATOM 676 O O . SER A 1 82 ? -4.494 20.263 11.588 1.00 78.56 82 SER A O 1
ATOM 678 N N . GLY A 1 83 ? -5.417 20.000 9.561 1.00 71.38 83 GLY A N 1
ATOM 679 C CA . GLY A 1 83 ? -5.793 21.392 9.359 1.00 71.38 83 GLY A CA 1
ATOM 680 C C . GLY A 1 83 ? -6.880 21.886 10.318 1.00 71.38 83 GLY A C 1
ATOM 681 O O . GLY A 1 83 ? -7.709 21.134 10.826 1.00 71.38 83 GLY A O 1
ATOM 682 N N . LYS A 1 84 ? -6.907 23.203 10.549 1.00 61.62 84 LYS A N 1
ATOM 683 C CA . LYS A 1 84 ? -8.005 23.887 11.263 1.00 61.62 84 LYS A CA 1
ATOM 684 C C . LYS A 1 84 ? -9.188 24.246 10.349 1.00 61.62 84 LYS A C 1
ATOM 686 O O . LYS A 1 84 ? -10.145 24.852 10.820 1.00 61.62 84 LYS A O 1
ATOM 691 N N . SER A 1 85 ? -9.114 23.933 9.053 1.00 57.06 85 SER A N 1
ATOM 692 C CA . SER A 1 85 ? -10.174 24.231 8.085 1.00 57.06 85 SER A CA 1
ATOM 693 C C . SER A 1 85 ? -11.373 23.287 8.250 1.00 57.06 85 SER A C 1
ATOM 695 O O . SER A 1 85 ? -11.241 22.168 8.739 1.00 57.06 85 SER A O 1
ATOM 697 N N . GLY A 1 86 ? -12.558 23.733 7.819 1.00 59.69 86 GLY A N 1
ATOM 698 C CA . GLY A 1 86 ? -13.815 22.974 7.899 1.00 59.69 86 GLY A CA 1
ATOM 699 C C . GLY A 1 86 ? -13.903 21.730 7.000 1.00 59.69 86 GLY A C 1
ATOM 700 O O . GLY A 1 86 ? -14.926 21.058 7.019 1.00 59.69 86 GLY A O 1
ATOM 701 N N . ASN A 1 87 ? -12.845 21.389 6.254 1.00 69.12 87 ASN A N 1
ATOM 702 C CA . ASN A 1 87 ? -12.843 20.301 5.265 1.00 69.12 87 ASN A CA 1
ATOM 703 C C . ASN A 1 87 ? -12.253 18.985 5.806 1.00 69.12 87 ASN A C 1
ATOM 705 O O . ASN A 1 87 ? -11.848 18.122 5.031 1.00 69.12 87 ASN A O 1
ATOM 709 N N . LYS A 1 88 ? -12.201 18.794 7.132 1.00 75.88 88 LYS A N 1
ATOM 710 C CA . LYS A 1 88 ? -11.677 17.556 7.744 1.00 75.88 88 LYS A CA 1
ATOM 711 C C . LYS A 1 88 ? -12.363 16.289 7.228 1.00 75.88 88 LYS A C 1
ATOM 713 O O . LYS A 1 88 ? -11.706 15.265 7.085 1.00 75.88 88 LYS A O 1
ATOM 718 N N . ALA A 1 89 ? -13.653 16.383 6.899 1.00 82.69 89 ALA A N 1
ATOM 719 C CA . ALA A 1 89 ? -14.447 15.276 6.368 1.00 82.69 89 ALA A CA 1
ATOM 720 C C . ALA A 1 89 ? -13.946 14.747 5.007 1.00 82.69 89 ALA A C 1
ATOM 722 O O . ALA A 1 89 ? -14.216 13.603 4.660 1.00 82.69 89 ALA A O 1
ATOM 723 N N . GLU A 1 90 ? -13.192 15.542 4.240 1.00 88.31 90 GLU A N 1
ATOM 724 C CA . GLU A 1 90 ? -12.605 15.101 2.966 1.00 88.31 90 GLU A CA 1
ATOM 725 C C . GLU A 1 90 ? -11.309 14.293 3.159 1.00 88.31 90 GLU A C 1
ATOM 727 O O . GLU A 1 90 ? -10.896 13.560 2.259 1.00 88.31 90 GLU A O 1
ATOM 732 N N . GLY A 1 91 ? -10.671 14.399 4.332 1.00 89.69 91 GLY A N 1
ATOM 733 C CA . GLY A 1 91 ? -9.412 13.723 4.655 1.00 89.69 91 GLY A CA 1
ATOM 734 C C . GLY A 1 91 ? -9.480 12.198 4.505 1.00 89.69 91 GLY A C 1
ATOM 735 O O . GLY A 1 91 ? -8.670 11.647 3.754 1.00 89.69 91 GLY A O 1
ATOM 736 N N . PRO A 1 92 ? -10.455 11.514 5.134 1.00 92.94 92 PRO A N 1
ATOM 737 C CA . PRO A 1 92 ? -10.610 10.066 5.007 1.00 92.94 92 PRO A CA 1
ATOM 738 C C . PRO A 1 92 ? -10.830 9.609 3.558 1.00 92.94 92 PRO A C 1
ATOM 740 O O . PRO A 1 92 ? -10.197 8.658 3.109 1.00 92.94 92 PRO A O 1
ATOM 743 N N . SER A 1 93 ? -11.636 10.340 2.779 1.00 95.06 93 SER A N 1
ATOM 744 C CA . SER A 1 93 ? -11.870 10.039 1.357 1.00 95.06 93 SER A CA 1
ATOM 745 C C . SER A 1 93 ? -10.580 10.109 0.530 1.00 95.06 93 SER A C 1
ATOM 747 O O . SER A 1 93 ? -10.287 9.208 -0.257 1.00 95.06 93 SER A O 1
ATOM 749 N N . LYS A 1 94 ? -9.741 11.127 0.768 1.00 93.38 94 LYS A N 1
ATOM 750 C CA . LYS A 1 94 ? -8.413 11.213 0.141 1.00 93.38 94 LYS A CA 1
ATOM 751 C C . LYS A 1 94 ? -7.516 10.050 0.553 1.00 93.38 94 LYS A C 1
ATOM 753 O O . LYS A 1 94 ? -6.830 9.486 -0.289 1.00 93.38 94 LYS A O 1
ATOM 758 N N . LEU A 1 95 ? -7.530 9.645 1.816 1.00 94.88 95 LEU A N 1
ATOM 759 C CA . LEU A 1 95 ? -6.716 8.518 2.272 1.00 94.88 95 LEU A CA 1
ATOM 760 C C . LEU A 1 95 ? -7.168 7.182 1.666 1.00 94.88 95 LEU A C 1
ATOM 762 O O . LEU A 1 95 ? -6.314 6.390 1.275 1.00 94.88 95 LEU A O 1
ATOM 766 N N . ARG A 1 96 ? -8.475 6.974 1.466 1.00 96.94 96 ARG A N 1
ATOM 767 C CA . ARG A 1 96 ? -8.980 5.813 0.717 1.00 96.94 96 ARG A CA 1
ATOM 768 C C . ARG A 1 96 ? -8.541 5.853 -0.752 1.00 96.94 96 ARG A C 1
ATOM 770 O O . ARG A 1 96 ? -8.050 4.857 -1.271 1.00 96.94 96 ARG A O 1
ATOM 777 N N . GLN A 1 97 ? -8.595 7.018 -1.398 1.00 97.50 97 GLN A N 1
ATOM 778 C CA . GLN A 1 97 ? -8.056 7.179 -2.754 1.00 97.50 97 GLN A CA 1
ATOM 779 C C . GLN A 1 97 ? -6.543 6.883 -2.812 1.00 97.50 97 GLN A C 1
ATOM 781 O O . GLN A 1 97 ? -6.051 6.301 -3.779 1.00 97.50 97 GLN A O 1
ATOM 786 N N . ALA A 1 98 ? -5.782 7.266 -1.784 1.00 96.50 98 ALA A N 1
ATOM 787 C CA . ALA A 1 98 ? -4.365 6.935 -1.704 1.00 96.50 98 ALA A CA 1
ATOM 788 C C . ALA A 1 98 ? -4.131 5.425 -1.570 1.00 96.50 98 ALA A C 1
ATOM 790 O O . ALA A 1 98 ? -3.261 4.906 -2.267 1.00 96.50 98 ALA A O 1
ATOM 791 N N . HIS A 1 99 ? -4.914 4.727 -0.738 1.00 97.56 99 HIS A N 1
ATOM 792 C CA . HIS A 1 99 ? -4.898 3.263 -0.650 1.00 97.56 99 HIS A CA 1
ATOM 793 C C . HIS A 1 99 ? -5.065 2.629 -2.040 1.00 97.56 99 HIS A C 1
ATOM 795 O O . HIS A 1 99 ? -4.217 1.856 -2.476 1.00 97.56 99 HIS A O 1
ATOM 801 N N . GLU A 1 100 ? -6.085 3.030 -2.801 1.00 98.25 100 GLU A N 1
ATOM 802 C CA . GLU A 1 100 ? -6.324 2.489 -4.146 1.00 98.25 100 GLU A CA 1
ATOM 803 C C . GLU A 1 100 ? -5.129 2.693 -5.088 1.00 98.25 100 GLU A C 1
ATOM 805 O O . GLU A 1 100 ? -4.751 1.779 -5.823 1.00 98.25 100 GLU A O 1
ATOM 810 N N . LEU A 1 101 ? -4.520 3.881 -5.068 1.00 98.19 101 LEU A N 1
ATOM 811 C CA . LEU A 1 101 ? -3.369 4.213 -5.911 1.00 98.19 101 LEU A CA 1
ATOM 812 C C . LEU A 1 101 ? -2.113 3.435 -5.496 1.00 98.19 101 LEU A C 1
ATOM 814 O O . LEU A 1 101 ? -1.405 2.910 -6.354 1.00 98.19 101 LEU A O 1
ATOM 818 N N . TYR A 1 102 ? -1.843 3.315 -4.195 1.00 97.50 102 TYR A N 1
ATOM 819 C CA . TYR A 1 102 ? -0.719 2.519 -3.706 1.00 97.50 102 TYR A CA 1
ATOM 820 C C . TYR A 1 102 ? -0.911 1.027 -3.985 1.00 97.50 102 TYR A C 1
ATOM 822 O O . TYR A 1 102 ? 0.036 0.395 -4.444 1.00 97.50 102 TYR A O 1
ATOM 830 N N . SER A 1 103 ? -2.116 0.481 -3.799 1.00 97.75 103 SER A N 1
ATOM 831 C CA . SER A 1 103 ? -2.450 -0.907 -4.154 1.00 97.75 103 SER A CA 1
ATOM 832 C C . SER A 1 103 ? -2.257 -1.170 -5.648 1.00 97.75 103 SER A C 1
ATOM 834 O O . SER A 1 103 ? -1.607 -2.142 -6.027 1.00 97.75 103 SER A O 1
ATOM 836 N N . GLN A 1 104 ? -2.753 -0.276 -6.513 1.00 97.69 104 GLN A N 1
ATOM 837 C CA . GLN A 1 104 ? -2.540 -0.373 -7.962 1.00 97.69 104 GLN A CA 1
ATOM 838 C C . GLN A 1 104 ? -1.054 -0.353 -8.317 1.00 97.69 104 GLN A C 1
ATOM 840 O O . GLN A 1 104 ? -0.615 -1.168 -9.123 1.00 97.69 104 GLN A O 1
ATOM 845 N N . GLY A 1 105 ? -0.274 0.539 -7.701 1.00 96.50 105 GLY A N 1
ATOM 846 C CA . GLY A 1 105 ? 1.166 0.602 -7.918 1.00 96.50 105 GLY A CA 1
ATOM 847 C C . GLY A 1 105 ? 1.900 -0.642 -7.414 1.00 96.50 105 GLY A C 1
ATOM 848 O O . GLY A 1 105 ? 2.740 -1.188 -8.123 1.00 96.50 105 GLY A O 1
ATOM 849 N N . ALA A 1 106 ? 1.569 -1.131 -6.221 1.00 96.38 106 ALA A N 1
ATOM 850 C CA . ALA A 1 106 ? 2.197 -2.310 -5.632 1.00 96.38 106 ALA A CA 1
ATOM 851 C C . ALA A 1 106 ? 1.970 -3.571 -6.479 1.00 96.38 106 ALA A C 1
ATOM 853 O O . ALA A 1 106 ? 2.917 -4.314 -6.728 1.00 96.38 106 ALA A O 1
ATOM 854 N N . ASN A 1 107 ? 0.756 -3.747 -7.011 1.00 96.31 107 ASN A N 1
ATOM 855 C CA . ASN A 1 107 ? 0.373 -4.890 -7.849 1.00 96.31 107 ASN A CA 1
ATOM 856 C C . ASN A 1 107 ? 1.080 -4.939 -9.213 1.00 96.31 107 ASN A C 1
ATOM 858 O O . ASN A 1 107 ? 0.964 -5.928 -9.935 1.00 96.31 107 ASN A O 1
ATOM 862 N N . LYS A 1 108 ? 1.788 -3.872 -9.596 1.00 95.56 108 LYS A N 1
ATOM 863 C CA . LYS A 1 108 ? 2.623 -3.841 -10.804 1.00 95.56 108 LYS A CA 1
ATOM 864 C C . LYS A 1 108 ? 4.044 -4.343 -10.546 1.00 95.56 108 LYS A C 1
ATOM 866 O O . LYS A 1 108 ? 4.745 -4.685 -11.496 1.00 95.56 108 LYS A O 1
ATOM 871 N N . TYR A 1 109 ? 4.484 -4.388 -9.289 1.00 94.81 109 TYR A N 1
ATOM 872 C CA . TYR A 1 109 ? 5.754 -5.014 -8.942 1.00 94.81 109 TYR A CA 1
ATOM 873 C C . TYR A 1 109 ? 5.619 -6.540 -8.933 1.00 94.81 109 TYR A C 1
ATOM 875 O O . TYR A 1 109 ? 4.557 -7.065 -8.589 1.00 94.81 109 TYR A O 1
ATOM 883 N N . PRO A 1 110 ? 6.690 -7.274 -9.277 1.00 94.75 110 PRO A N 1
ATOM 884 C CA . PRO A 1 110 ? 6.763 -8.699 -8.987 1.00 94.75 110 PRO A CA 1
ATOM 885 C C . PRO A 1 110 ? 6.515 -8.970 -7.487 1.00 94.75 110 PRO A C 1
ATOM 887 O O . PRO A 1 110 ? 7.010 -8.204 -6.659 1.00 94.75 110 PRO A O 1
ATOM 890 N N . PRO A 1 111 ? 5.788 -10.041 -7.111 1.00 93.38 111 PRO A N 1
ATOM 891 C CA . PRO A 1 111 ? 5.516 -10.355 -5.702 1.00 93.38 111 PRO A CA 1
ATOM 892 C C . PRO A 1 111 ? 6.769 -10.621 -4.856 1.00 93.38 111 PRO A C 1
ATOM 894 O O . PRO A 1 111 ? 6.730 -10.505 -3.639 1.00 93.38 111 PRO A O 1
ATOM 897 N N . ASP A 1 112 ? 7.874 -10.999 -5.492 1.00 94.00 112 ASP A N 1
ATOM 898 C CA . ASP A 1 112 ? 9.173 -11.237 -4.870 1.00 94.00 112 ASP A CA 1
ATOM 899 C C . ASP A 1 112 ? 10.058 -9.978 -4.815 1.00 94.00 112 ASP A C 1
ATOM 901 O O . ASP A 1 112 ? 11.195 -10.064 -4.365 1.00 94.00 112 ASP A O 1
ATOM 905 N N . ASP A 1 113 ? 9.567 -8.813 -5.252 1.00 94.06 113 ASP A N 1
ATOM 906 C CA . ASP A 1 113 ? 10.260 -7.522 -5.167 1.00 94.06 113 ASP A CA 1
ATOM 907 C C . ASP A 1 113 ? 10.000 -6.853 -3.807 1.00 94.06 113 ASP A C 1
ATOM 909 O O . ASP A 1 113 ? 8.857 -6.715 -3.361 1.00 94.06 113 ASP A O 1
ATOM 913 N N . GLU A 1 114 ? 11.051 -6.364 -3.150 1.00 92.25 114 GLU A N 1
ATOM 914 C CA . GLU A 1 114 ? 10.972 -5.735 -1.830 1.00 92.25 114 GLU A CA 1
ATOM 915 C C . GLU A 1 114 ? 10.078 -4.486 -1.808 1.00 92.25 114 GLU A C 1
ATOM 917 O O . GLU A 1 114 ? 9.515 -4.126 -0.768 1.00 92.25 114 GLU A O 1
ATOM 922 N N . ARG A 1 115 ? 9.917 -3.819 -2.958 1.00 92.62 115 ARG A N 1
ATOM 923 C CA . ARG A 1 115 ? 9.057 -2.637 -3.088 1.00 92.62 115 ARG A CA 1
ATOM 924 C C . ARG A 1 115 ? 7.582 -3.007 -3.118 1.00 92.62 115 ARG A C 1
ATOM 926 O O . ARG A 1 115 ? 6.777 -2.195 -2.666 1.00 92.62 115 ARG A O 1
ATOM 933 N N . CYS A 1 116 ? 7.227 -4.198 -3.612 1.00 95.38 116 CYS A N 1
ATOM 934 C CA . CYS A 1 116 ? 5.848 -4.686 -3.579 1.00 95.38 116 CYS A CA 1
ATOM 935 C C . CYS A 1 116 ? 5.348 -4.707 -2.129 1.00 95.38 116 CYS A C 1
ATOM 937 O O . CYS A 1 116 ? 4.368 -4.033 -1.803 1.00 95.38 116 CYS A O 1
ATOM 939 N N . LEU A 1 117 ? 6.112 -5.359 -1.241 1.00 95.56 117 LEU A N 1
ATOM 940 C CA . LEU A 1 117 ? 5.815 -5.431 0.190 1.00 95.56 117 LEU A CA 1
ATOM 941 C C . LEU A 1 117 ? 5.641 -4.039 0.804 1.00 95.56 117 LEU A C 1
ATOM 943 O O . LEU A 1 117 ? 4.638 -3.758 1.460 1.00 95.56 117 LEU A O 1
ATOM 947 N N . TYR A 1 118 ? 6.604 -3.148 0.568 1.00 94.12 118 TYR A N 1
ATOM 948 C CA . TYR A 1 118 ? 6.547 -1.807 1.134 1.00 94.12 118 TYR A CA 1
ATOM 949 C C . TYR A 1 118 ? 5.306 -1.030 0.695 1.00 94.12 118 TYR A C 1
ATOM 951 O O . TYR A 1 118 ? 4.628 -0.433 1.530 1.00 94.12 118 TYR A O 1
ATOM 959 N N . PHE A 1 119 ? 4.993 -1.010 -0.602 1.00 95.56 119 PHE A N 1
ATOM 960 C CA . PHE A 1 119 ? 3.866 -0.219 -1.089 1.00 95.56 119 PHE A CA 1
ATOM 961 C C . PHE A 1 119 ? 2.513 -0.804 -0.677 1.00 95.56 119 PHE A C 1
ATOM 963 O O . PHE A 1 119 ? 1.587 -0.024 -0.459 1.00 95.56 119 PHE A O 1
ATOM 970 N N . LEU A 1 120 ? 2.406 -2.121 -0.469 1.00 96.88 120 LEU A N 1
ATOM 971 C CA . LEU A 1 120 ? 1.227 -2.719 0.165 1.00 96.88 120 LEU A CA 1
ATOM 972 C C . LEU A 1 120 ? 1.073 -2.274 1.625 1.00 96.88 120 LEU A C 1
ATOM 974 O O . LEU A 1 120 ? -0.032 -1.926 2.038 1.00 96.88 120 LEU A O 1
ATOM 978 N N . ILE A 1 121 ? 2.167 -2.197 2.390 1.00 95.94 121 ILE A N 1
ATOM 979 C CA . ILE A 1 121 ? 2.131 -1.676 3.766 1.00 95.94 121 ILE A CA 1
ATOM 980 C C . ILE A 1 121 ? 1.683 -0.208 3.773 1.00 95.94 121 ILE A C 1
ATOM 982 O O . ILE A 1 121 ? 0.788 0.157 4.533 1.00 95.94 121 ILE A O 1
ATOM 986 N N . ILE A 1 122 ? 2.242 0.638 2.900 1.00 95.00 122 ILE A N 1
ATOM 987 C CA . ILE A 1 122 ? 1.812 2.043 2.778 1.00 95.00 122 ILE A CA 1
ATOM 988 C C . ILE A 1 122 ? 0.336 2.142 2.378 1.00 95.00 122 ILE A C 1
ATOM 990 O O . ILE A 1 122 ? -0.397 2.967 2.928 1.00 95.00 122 ILE A O 1
ATOM 994 N N . SER A 1 123 ? -0.108 1.283 1.461 1.00 96.88 123 SER A N 1
ATOM 995 C CA . SER A 1 123 ? -1.507 1.195 1.060 1.00 96.88 123 SER A CA 1
ATOM 996 C C . SER A 1 123 ? -2.428 0.882 2.245 1.00 96.88 123 SER A C 1
ATOM 998 O O . SER A 1 123 ? -3.440 1.558 2.444 1.00 96.88 123 SER A O 1
ATOM 1000 N N . LEU A 1 124 ? -2.066 -0.096 3.077 1.00 96.94 124 LEU A N 1
ATOM 1001 C CA . LEU A 1 124 ? -2.841 -0.469 4.260 1.00 96.94 124 LEU A CA 1
ATOM 1002 C C . LEU A 1 124 ? -2.827 0.630 5.336 1.00 96.94 124 LEU A C 1
ATOM 1004 O O . LEU A 1 124 ? -3.859 0.915 5.937 1.00 96.94 124 LEU A O 1
ATOM 1008 N N . ILE A 1 125 ? -1.701 1.324 5.531 1.00 95.25 125 ILE A N 1
ATOM 1009 C CA . ILE A 1 125 ? -1.638 2.501 6.416 1.00 95.25 125 ILE A CA 1
ATOM 1010 C C . ILE A 1 125 ? -2.619 3.582 5.948 1.00 95.25 125 ILE A C 1
ATOM 1012 O O . ILE A 1 125 ? -3.310 4.191 6.768 1.00 95.25 125 ILE A O 1
ATOM 1016 N N . ALA A 1 126 ? -2.693 3.842 4.639 1.00 95.31 126 ALA A N 1
ATOM 1017 C CA . ALA A 1 126 ? -3.657 4.792 4.094 1.00 95.31 126 ALA A CA 1
ATOM 1018 C C . ALA A 1 126 ? -5.103 4.337 4.360 1.00 95.31 126 ALA A C 1
ATOM 1020 O O . ALA A 1 126 ? -5.927 5.158 4.764 1.00 95.31 126 ALA A O 1
ATOM 1021 N N . LEU A 1 127 ? -5.384 3.036 4.240 1.00 96.62 127 LEU A N 1
ATOM 1022 C CA . LEU A 1 127 ? -6.700 2.466 4.525 1.00 96.62 127 LEU A CA 1
ATOM 1023 C C . LEU A 1 127 ? -7.097 2.602 6.001 1.00 96.62 127 LEU A C 1
ATOM 1025 O O . LEU A 1 127 ? -8.176 3.119 6.287 1.00 96.62 127 LEU A O 1
ATOM 1029 N N . PHE A 1 128 ? -6.216 2.248 6.942 1.00 95.06 128 PHE A N 1
ATOM 1030 C CA . PHE A 1 128 ? -6.480 2.428 8.376 1.00 95.06 128 PHE A CA 1
ATOM 1031 C C . PHE A 1 128 ? -6.819 3.879 8.719 1.00 95.06 128 PHE A C 1
ATOM 1033 O O . PHE A 1 128 ? -7.739 4.164 9.483 1.00 95.06 128 PHE A O 1
ATOM 1040 N N . ARG A 1 129 ? -6.100 4.825 8.113 1.00 92.25 129 ARG A N 1
ATOM 1041 C CA . ARG A 1 129 ? -6.292 6.258 8.364 1.00 92.25 129 ARG A CA 1
ATOM 1042 C C . ARG A 1 129 ? -7.475 6.854 7.602 1.00 92.25 129 ARG A C 1
ATOM 1044 O O . ARG A 1 129 ? -7.885 7.968 7.911 1.00 92.25 129 ARG A O 1
ATOM 1051 N N . SER A 1 130 ? -8.025 6.123 6.634 1.00 94.38 130 SER A N 1
ATOM 1052 C CA . SER A 1 130 ? -9.290 6.456 5.971 1.00 94.38 130 SER A CA 1
ATOM 1053 C C . SER A 1 130 ? -10.524 6.080 6.794 1.00 94.38 130 SER A C 1
ATOM 1055 O O . SER A 1 130 ? -11.645 6.257 6.326 1.00 94.38 130 SER A O 1
ATOM 1057 N N . GLU A 1 131 ? -10.313 5.570 8.010 1.00 94.12 131 GLU A N 1
ATOM 1058 C CA . GLU A 1 131 ? -11.358 5.086 8.908 1.00 94.12 131 GLU A CA 1
ATOM 1059 C C . GLU A 1 131 ? -12.166 3.919 8.312 1.00 94.12 131 GLU A C 1
ATOM 1061 O O . GLU A 1 131 ? -13.356 3.763 8.590 1.00 94.12 131 GLU A O 1
ATOM 1066 N N . ALA A 1 132 ? -11.517 3.096 7.485 1.00 95.88 132 ALA A N 1
ATOM 1067 C CA . ALA A 1 132 ? -12.124 1.899 6.924 1.00 95.88 132 ALA A CA 1
ATOM 1068 C C . ALA A 1 132 ? -12.457 0.869 8.022 1.00 95.88 132 ALA A C 1
ATOM 1070 O O . ALA A 1 132 ? -11.724 0.760 9.013 1.00 95.88 132 ALA A O 1
ATOM 1071 N N . PRO A 1 133 ? -13.549 0.104 7.858 1.00 97.56 133 PRO A N 1
ATOM 1072 C CA . PRO A 1 133 ? -13.919 -0.937 8.804 1.00 97.56 133 PRO A CA 1
ATOM 1073 C C . PRO A 1 133 ? -12.916 -2.101 8.782 1.00 97.56 133 PRO A C 1
ATOM 1075 O O . PRO A 1 133 ? -12.258 -2.367 7.771 1.00 97.56 133 PRO A O 1
ATOM 1078 N N . LEU A 1 134 ? -12.826 -2.833 9.894 1.00 97.06 134 LEU A N 1
ATOM 1079 C CA . LEU A 1 134 ? -11.935 -3.989 10.038 1.00 97.06 134 LEU A CA 1
ATOM 1080 C C . LEU A 1 134 ? -12.186 -5.083 8.987 1.00 97.06 134 LEU A C 1
ATOM 1082 O O . LEU A 1 134 ? -11.225 -5.701 8.531 1.00 97.06 134 LEU A O 1
ATOM 1086 N N . GLU A 1 135 ? -13.434 -5.284 8.547 1.00 97.31 135 GLU A N 1
ATOM 1087 C CA . GLU A 1 135 ? -13.757 -6.233 7.465 1.00 97.31 135 GLU A CA 1
ATOM 1088 C C . GLU A 1 135 ? -13.070 -5.912 6.130 1.00 97.31 135 GLU A C 1
ATOM 1090 O O . GLU A 1 135 ? -12.833 -6.819 5.335 1.00 97.31 135 GLU A O 1
ATOM 1095 N N . GLU A 1 136 ? -12.731 -4.643 5.889 1.00 97.12 136 GLU A N 1
ATOM 1096 C CA . GLU A 1 136 ? -11.999 -4.203 4.698 1.00 97.12 136 GLU A CA 1
ATOM 1097 C C . GLU A 1 136 ? -10.482 -4.277 4.927 1.00 97.12 136 GLU A C 1
ATOM 1099 O O . GLU A 1 136 ? -9.742 -4.714 4.049 1.00 97.12 136 GLU A O 1
ATOM 1104 N N . ALA A 1 137 ? -10.009 -3.889 6.116 1.00 95.62 137 ALA A N 1
ATOM 1105 C CA . ALA A 1 137 ? -8.580 -3.742 6.386 1.00 95.62 137 ALA A CA 1
ATOM 1106 C C . ALA A 1 137 ? -7.852 -5.056 6.723 1.00 95.62 137 ALA A C 1
ATOM 1108 O O . ALA A 1 137 ? -6.733 -5.269 6.251 1.00 95.62 137 ALA A O 1
ATOM 1109 N N . LEU A 1 138 ? -8.456 -5.944 7.523 1.00 95.81 138 LEU A N 1
ATOM 1110 C CA . LEU A 1 138 ? -7.797 -7.177 7.980 1.00 95.81 138 LEU A CA 1
ATOM 1111 C C . LEU A 1 138 ? -7.409 -8.133 6.834 1.00 95.81 138 LEU A C 1
ATOM 1113 O O . LEU A 1 138 ? -6.275 -8.616 6.841 1.00 95.81 138 LEU A O 1
ATOM 1117 N N . PRO A 1 139 ? -8.241 -8.358 5.792 1.00 95.94 139 PRO A N 1
ATOM 1118 C CA . PRO A 1 139 ? -7.862 -9.230 4.677 1.00 95.94 139 PRO A CA 1
ATOM 1119 C C . PRO A 1 139 ? -6.557 -8.832 3.969 1.00 95.94 139 PRO A C 1
ATOM 1121 O O . PRO A 1 139 ? -5.870 -9.684 3.404 1.00 95.94 139 PRO A O 1
ATOM 1124 N N . HIS A 1 140 ? -6.173 -7.552 4.003 1.00 96.88 140 HIS A N 1
ATOM 1125 C CA . HIS A 1 140 ? -4.919 -7.091 3.402 1.00 96.88 140 HIS A CA 1
ATOM 1126 C C . HIS A 1 140 ? -3.675 -7.561 4.160 1.00 96.88 140 HIS A C 1
ATOM 1128 O O . HIS A 1 140 ? -2.626 -7.727 3.540 1.00 96.88 140 HIS A O 1
ATOM 1134 N N . ILE A 1 141 ? -3.779 -7.829 5.464 1.00 96.88 141 ILE A N 1
ATOM 1135 C CA . ILE A 1 141 ? -2.661 -8.324 6.281 1.00 96.88 141 ILE A CA 1
ATOM 1136 C C . ILE A 1 141 ? -2.236 -9.714 5.803 1.00 96.88 141 ILE A C 1
ATOM 1138 O O . ILE A 1 141 ? -1.044 -9.980 5.649 1.00 96.88 141 ILE A O 1
ATOM 1142 N N . THR A 1 142 ? -3.204 -10.568 5.460 1.00 94.62 142 THR A N 1
ATOM 1143 C CA . THR A 1 142 ? -2.931 -11.890 4.877 1.00 94.62 142 THR A CA 1
ATOM 1144 C C . THR A 1 142 ? -2.165 -11.769 3.556 1.00 94.62 142 THR A C 1
ATOM 1146 O O . THR A 1 142 ? -1.138 -12.421 3.383 1.00 94.62 142 THR A O 1
ATOM 1149 N N . HIS A 1 143 ? -2.596 -10.884 2.654 1.00 94.75 143 HIS A N 1
ATOM 1150 C CA . HIS A 1 143 ? -1.897 -10.670 1.384 1.00 94.75 143 HIS A CA 1
ATOM 1151 C C . HIS A 1 143 ? -0.466 -10.130 1.580 1.00 94.75 143 HIS A C 1
ATOM 1153 O O . HIS A 1 143 ? 0.477 -10.594 0.939 1.00 94.75 143 HIS A O 1
ATOM 1159 N N . ILE A 1 144 ? -0.278 -9.188 2.509 1.00 97.25 144 ILE A N 1
ATOM 1160 C CA . ILE A 1 144 ? 1.042 -8.643 2.862 1.00 97.25 144 ILE A CA 1
ATOM 1161 C C . ILE A 1 144 ? 1.974 -9.745 3.386 1.00 97.25 144 ILE A C 1
ATOM 1163 O O . ILE A 1 144 ? 3.149 -9.780 3.014 1.00 97.25 144 ILE A O 1
ATOM 1167 N N . ARG A 1 145 ? 1.458 -10.672 4.203 1.00 96.81 145 ARG A N 1
ATOM 1168 C CA . ARG A 1 145 ? 2.212 -11.825 4.716 1.00 96.81 145 ARG A CA 1
ATOM 1169 C C . ARG A 1 145 ? 2.711 -12.727 3.585 1.00 96.81 145 ARG A C 1
ATOM 1171 O O . ARG A 1 145 ? 3.877 -13.108 3.582 1.00 96.81 145 ARG A O 1
ATOM 1178 N N . GLU A 1 146 ? 1.865 -13.028 2.603 1.00 95.88 146 GLU A N 1
ATOM 1179 C CA . GLU A 1 146 ? 2.243 -13.846 1.440 1.00 95.88 146 GLU A CA 1
ATOM 1180 C C . GLU A 1 146 ? 3.360 -13.190 0.613 1.00 95.88 146 GLU A C 1
ATOM 1182 O O . GLU A 1 146 ? 4.335 -13.849 0.243 1.00 95.88 146 GLU A O 1
ATOM 1187 N N . VAL A 1 147 ? 3.257 -11.879 0.373 1.00 96.06 147 VAL A N 1
ATOM 1188 C CA . VAL A 1 147 ? 4.277 -11.100 -0.350 1.00 96.06 147 VAL A CA 1
ATOM 1189 C C . VAL A 1 147 ? 5.588 -11.026 0.439 1.00 96.06 147 VAL A C 1
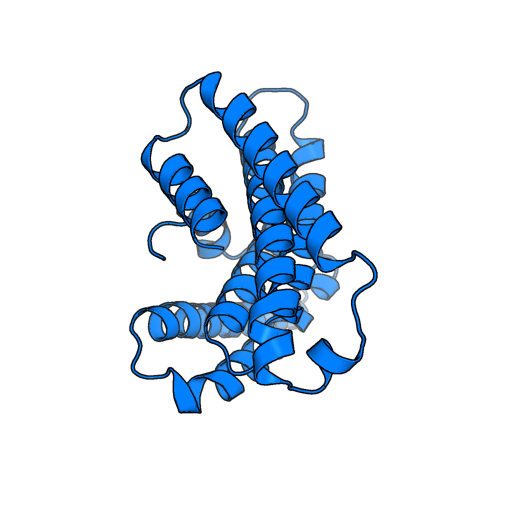ATOM 1191 O O . VAL A 1 147 ? 6.664 -11.148 -0.149 1.00 96.06 147 VAL A O 1
ATOM 1194 N N . ARG A 1 148 ? 5.529 -10.903 1.775 1.00 96.62 148 ARG A N 1
ATOM 1195 C CA . ARG A 1 148 ? 6.722 -10.985 2.635 1.00 96.62 148 ARG A CA 1
ATOM 1196 C C . ARG A 1 148 ? 7.457 -12.302 2.416 1.00 96.62 148 ARG A C 1
ATOM 1198 O O . ARG A 1 148 ? 8.662 -12.274 2.178 1.00 96.62 148 ARG A O 1
ATOM 1205 N N . GLU A 1 149 ? 6.759 -13.435 2.472 1.00 96.31 149 GLU A N 1
ATOM 1206 C CA . GLU A 1 149 ? 7.399 -14.746 2.310 1.00 96.31 149 GLU A CA 1
ATOM 1207 C C . GLU A 1 149 ? 7.975 -14.947 0.900 1.00 96.31 149 GLU A C 1
ATOM 1209 O O . GLU A 1 149 ? 9.071 -15.492 0.766 1.00 96.31 149 GLU A O 1
ATOM 1214 N N . ALA A 1 150 ? 7.299 -14.451 -0.143 1.00 95.38 150 ALA A N 1
ATOM 1215 C CA . ALA A 1 150 ? 7.806 -14.508 -1.515 1.00 95.38 150 ALA A CA 1
ATOM 1216 C C . ALA A 1 150 ? 9.113 -13.712 -1.694 1.00 95.38 150 ALA A C 1
ATOM 1218 O O . ALA A 1 150 ? 10.067 -14.207 -2.296 1.00 95.38 150 ALA A O 1
ATOM 1219 N N . ALA A 1 151 ? 9.184 -12.499 -1.141 1.00 95.44 151 ALA A N 1
ATOM 1220 C CA . ALA A 1 151 ? 10.356 -11.632 -1.245 1.00 95.44 151 ALA A CA 1
ATOM 1221 C C . ALA A 1 151 ? 11.511 -12.050 -0.310 1.00 95.44 151 ALA A C 1
ATOM 1223 O O . ALA A 1 151 ? 12.683 -11.807 -0.612 1.00 95.44 151 ALA A O 1
ATOM 1224 N N . LYS A 1 152 ? 11.213 -12.715 0.813 1.00 94.69 152 LYS A N 1
ATOM 1225 C CA . LYS A 1 152 ? 12.200 -13.097 1.836 1.00 94.69 152 LYS A CA 1
ATOM 1226 C C . LYS A 1 152 ? 13.372 -13.895 1.270 1.00 94.69 152 LYS A C 1
ATOM 1228 O O . LYS A 1 152 ? 14.515 -13.599 1.601 1.00 94.69 152 LYS A O 1
ATOM 1233 N N . ALA A 1 153 ? 13.105 -14.830 0.358 1.00 91.25 153 ALA A N 1
ATOM 1234 C CA . ALA A 1 153 ? 14.132 -15.679 -0.250 1.00 91.25 153 ALA A CA 1
ATOM 1235 C C . ALA A 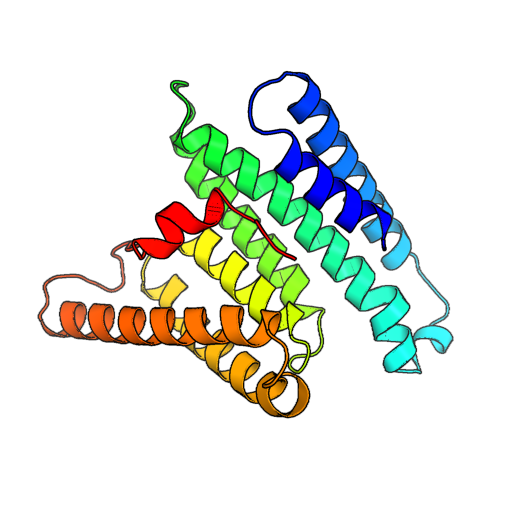1 153 ? 15.233 -14.902 -1.001 1.00 91.25 153 ALA A C 1
ATOM 1237 O O . ALA A 1 153 ? 16.323 -15.433 -1.207 1.00 91.25 153 ALA A O 1
ATOM 1238 N N . ILE A 1 154 ? 14.954 -13.665 -1.426 1.00 94.75 154 ILE A N 1
ATOM 1239 C CA . ILE A 1 154 ? 15.876 -12.827 -2.203 1.00 94.75 154 ILE A CA 1
ATOM 1240 C C . ILE A 1 154 ? 16.412 -11.667 -1.351 1.00 94.75 154 ILE A C 1
ATOM 1242 O O . ILE A 1 154 ? 17.587 -11.310 -1.459 1.00 94.75 154 ILE A O 1
ATOM 1246 N N . TRP A 1 155 ? 15.570 -11.082 -0.494 1.00 95.38 155 TRP A N 1
ATOM 1247 C CA . TRP A 1 155 ? 15.834 -9.779 0.124 1.00 95.38 155 TRP A CA 1
ATOM 1248 C C . TRP A 1 155 ? 16.066 -9.815 1.642 1.00 95.38 155 TRP A C 1
ATOM 1250 O O . TRP A 1 155 ? 16.283 -8.757 2.228 1.00 95.38 155 TRP A O 1
ATOM 1260 N N . GLU A 1 156 ? 16.075 -10.984 2.299 1.00 93.81 156 GLU A N 1
ATOM 1261 C CA . GLU A 1 156 ? 16.138 -11.107 3.774 1.00 93.81 156 GLU A CA 1
ATOM 1262 C C . GLU A 1 156 ? 17.297 -10.356 4.456 1.00 93.81 156 GLU A C 1
ATOM 1264 O O . GLU A 1 156 ? 17.160 -9.885 5.589 1.00 93.81 156 GLU A O 1
ATOM 1269 N N . PHE A 1 157 ? 18.432 -10.198 3.771 1.00 92.25 157 PHE A N 1
ATOM 1270 C CA . PHE A 1 157 ? 19.614 -9.511 4.305 1.00 92.25 157 PHE A CA 1
ATOM 1271 C C . PHE A 1 157 ? 19.654 -8.012 3.993 1.00 92.25 157 PHE A C 1
ATOM 1273 O O . PHE A 1 157 ? 20.558 -7.304 4.440 1.00 92.25 157 PHE A O 1
ATOM 1280 N N . MET A 1 158 ? 18.691 -7.504 3.226 1.00 91.44 158 MET A N 1
ATOM 1281 C CA . MET A 1 158 ? 18.634 -6.097 2.861 1.00 91.44 158 MET A CA 1
ATOM 1282 C C . MET A 1 158 ? 17.953 -5.315 3.979 1.00 91.44 158 MET A C 1
ATOM 1284 O O . MET A 1 158 ? 16.793 -5.546 4.311 1.00 91.44 158 MET A O 1
ATOM 1288 N N . SER A 1 159 ? 18.667 -4.340 4.544 1.00 88.88 159 SER A N 1
ATOM 1289 C CA . SER A 1 159 ? 18.211 -3.557 5.704 1.00 88.88 159 SER A CA 1
ATOM 1290 C C . SER A 1 159 ? 16.837 -2.912 5.511 1.00 88.88 159 SER A C 1
ATOM 1292 O O . SER A 1 159 ? 16.060 -2.773 6.453 1.00 88.88 159 SER A O 1
ATOM 1294 N N . TYR A 1 160 ? 16.518 -2.519 4.281 1.00 82.38 160 TYR A N 1
ATOM 1295 C CA . TYR A 1 160 ? 15.230 -1.938 3.938 1.00 82.38 160 TYR A CA 1
ATOM 1296 C C . TYR A 1 160 ? 14.085 -2.967 3.940 1.00 82.38 160 TYR A C 1
ATOM 1298 O O . TYR A 1 160 ? 12.999 -2.684 4.453 1.00 82.38 160 TYR A O 1
ATOM 1306 N N . PHE A 1 161 ? 14.341 -4.176 3.436 1.00 91.25 161 PHE A N 1
ATOM 1307 C CA . PHE A 1 161 ? 13.385 -5.275 3.513 1.00 91.25 161 PHE A CA 1
ATOM 1308 C C . PHE A 1 161 ? 13.156 -5.691 4.969 1.00 91.25 161 PHE A C 1
ATOM 1310 O O . PHE A 1 161 ? 12.010 -5.832 5.375 1.00 91.25 161 PHE A O 1
ATOM 1317 N N . GLN A 1 162 ? 14.210 -5.769 5.789 1.00 92.56 162 GLN A N 1
ATOM 1318 C CA . GLN A 1 162 ? 14.094 -6.085 7.221 1.00 92.56 162 GLN A CA 1
ATOM 1319 C C . GLN A 1 162 ? 13.179 -5.110 7.975 1.00 92.56 162 GLN A C 1
ATOM 1321 O O . GLN A 1 162 ? 12.367 -5.541 8.788 1.00 92.56 162 GLN A O 1
ATOM 1326 N N . LYS A 1 163 ? 13.248 -3.806 7.669 1.00 90.69 163 LYS A N 1
ATOM 1327 C CA . LYS A 1 163 ? 12.323 -2.810 8.238 1.00 90.69 163 LYS A CA 1
ATOM 1328 C C . LYS A 1 163 ? 10.873 -3.073 7.837 1.00 90.69 163 LYS A C 1
ATOM 1330 O O . LYS A 1 163 ? 9.997 -3.057 8.691 1.00 90.69 163 LYS A O 1
ATOM 1335 N N . SER A 1 164 ? 10.629 -3.315 6.548 1.00 91.25 164 SER A N 1
ATOM 1336 C CA . SER A 1 164 ? 9.277 -3.605 6.050 1.00 91.25 164 SER A CA 1
ATOM 1337 C C . SER A 1 164 ? 8.748 -4.921 6.621 1.00 91.25 164 SER A C 1
ATOM 1339 O O . SER A 1 164 ? 7.591 -4.988 7.004 1.00 91.25 164 SER A O 1
ATOM 1341 N N . SER A 1 165 ? 9.606 -5.935 6.753 1.00 93.12 165 SER A N 1
ATOM 1342 C CA . SER A 1 165 ? 9.288 -7.217 7.383 1.00 93.12 165 SER A CA 1
ATOM 1343 C C . SER A 1 165 ? 8.883 -7.053 8.847 1.00 93.12 165 SER A C 1
ATOM 1345 O O . SER A 1 165 ? 7.894 -7.651 9.247 1.00 93.12 165 SER A O 1
ATOM 1347 N N . GLY A 1 166 ? 9.591 -6.222 9.622 1.00 93.50 166 GLY A N 1
ATOM 1348 C CA . GLY A 1 166 ? 9.223 -5.942 11.015 1.00 93.50 166 GLY A CA 1
ATOM 1349 C C . GLY A 1 166 ? 7.847 -5.282 11.150 1.00 93.50 166 GLY A C 1
ATOM 1350 O O . GLY A 1 166 ? 7.087 -5.629 12.043 1.00 93.50 166 GLY A O 1
ATOM 1351 N N . LEU A 1 167 ? 7.467 -4.411 10.206 1.00 93.62 167 LEU A N 1
ATOM 1352 C CA . LEU A 1 167 ? 6.107 -3.852 10.167 1.00 93.62 167 LEU A CA 1
ATOM 1353 C C . LEU A 1 167 ? 5.038 -4.913 9.874 1.00 93.62 167 LEU A C 1
ATOM 1355 O O . LEU A 1 167 ? 3.891 -4.739 10.273 1.00 93.62 167 LEU A O 1
ATOM 1359 N N . VAL A 1 168 ? 5.379 -6.002 9.176 1.00 95.50 168 VAL A N 1
ATOM 1360 C CA . VAL A 1 168 ? 4.445 -7.125 9.007 1.00 95.50 168 VAL A CA 1
ATOM 1361 C C . VAL A 1 168 ? 4.228 -7.841 10.334 1.00 95.50 168 VAL A C 1
ATOM 1363 O O . VAL A 1 168 ? 3.094 -8.192 10.628 1.00 95.50 168 VAL A O 1
ATOM 1366 N N . ASP A 1 169 ? 5.265 -7.996 11.159 1.00 95.69 169 ASP A N 1
ATOM 1367 C CA . ASP A 1 169 ? 5.119 -8.585 12.496 1.00 95.69 169 ASP A CA 1
ATOM 1368 C C . ASP A 1 169 ? 4.182 -7.723 13.371 1.00 95.69 169 ASP A C 1
ATOM 1370 O O . ASP A 1 169 ? 3.280 -8.245 14.025 1.00 95.69 169 ASP A O 1
ATOM 1374 N N . ASP A 1 170 ? 4.310 -6.392 13.298 1.00 95.12 170 ASP A N 1
ATOM 1375 C CA . ASP A 1 170 ? 3.397 -5.459 13.976 1.00 95.12 170 ASP A CA 1
ATOM 1376 C C . ASP A 1 170 ? 1.950 -5.544 13.443 1.00 95.12 170 ASP A C 1
ATOM 1378 O O . ASP A 1 170 ? 0.989 -5.376 14.199 1.00 95.12 170 ASP A O 1
ATOM 1382 N N . LEU A 1 171 ? 1.770 -5.788 12.137 1.00 95.81 171 LEU A N 1
ATOM 1383 C CA . LEU A 1 171 ? 0.452 -6.009 11.529 1.00 95.81 171 LEU A CA 1
ATOM 1384 C C . LEU A 1 171 ? -0.170 -7.336 11.980 1.00 95.81 171 LEU A C 1
ATOM 1386 O O . LEU A 1 171 ? -1.379 -7.393 12.193 1.00 95.81 171 LEU A O 1
ATOM 1390 N N . GLU A 1 172 ? 0.632 -8.390 12.132 1.00 96.25 172 GLU A N 1
ATOM 1391 C CA . GLU A 1 172 ? 0.174 -9.697 12.610 1.00 96.25 172 GLU A CA 1
ATOM 1392 C C . GLU A 1 172 ? -0.307 -9.635 14.062 1.00 96.25 172 GLU A C 1
ATOM 1394 O O . GLU A 1 172 ? -1.365 -10.184 14.378 1.00 96.25 172 GLU A O 1
ATOM 1399 N N . GLU A 1 173 ? 0.418 -8.929 14.935 1.00 96.50 173 GLU A N 1
ATOM 1400 C CA . GLU A 1 173 ? -0.040 -8.743 16.315 1.00 96.50 173 GLU A CA 1
ATOM 1401 C C . GLU A 1 173 ? -1.314 -7.888 16.360 1.00 96.50 173 GLU A C 1
ATOM 1403 O O . GLU A 1 173 ? -2.261 -8.251 17.054 1.00 96.50 173 GLU A O 1
ATOM 1408 N N . PHE A 1 174 ? -1.407 -6.829 15.546 1.00 96.19 174 PHE A N 1
ATOM 1409 C CA . PHE A 1 174 ? -2.638 -6.042 15.433 1.00 96.19 174 PHE A CA 1
ATOM 1410 C C . PHE A 1 174 ? -3.835 -6.885 14.958 1.00 96.19 174 PHE A C 1
ATOM 1412 O O . PHE A 1 174 ? -4.910 -6.803 15.550 1.00 96.19 174 PHE A O 1
ATOM 1419 N N . GLU A 1 175 ? -3.676 -7.709 13.914 1.00 97.00 175 GLU A N 1
ATOM 1420 C CA . GLU A 1 175 ? -4.738 -8.606 13.426 1.00 97.00 175 GLU A CA 1
ATOM 1421 C C . GLU A 1 175 ? -5.238 -9.522 14.547 1.00 97.00 175 GLU A C 1
ATOM 1423 O O . GLU A 1 175 ? -6.443 -9.637 14.780 1.00 97.00 175 GLU A O 1
ATOM 1428 N N . LYS A 1 176 ? -4.306 -10.130 15.282 1.00 97.50 176 LYS A N 1
ATOM 1429 C CA . LYS A 1 176 ? -4.598 -11.022 16.403 1.00 97.50 176 LYS A CA 1
ATOM 1430 C C . LYS A 1 176 ? -5.332 -10.306 17.540 1.00 97.50 176 LYS A C 1
ATOM 1432 O O . LYS A 1 176 ? -6.334 -10.835 18.017 1.00 97.50 176 LYS A O 1
ATOM 1437 N N . GLU A 1 177 ? -4.881 -9.120 17.948 1.00 96.88 177 GLU A N 1
ATOM 1438 C CA . GLU A 1 177 ? -5.554 -8.303 18.968 1.00 96.88 177 GLU A CA 1
ATOM 1439 C C . GLU A 1 177 ? -6.992 -7.959 18.552 1.00 96.88 177 GLU A C 1
ATOM 1441 O O . GLU A 1 177 ? -7.927 -8.123 19.335 1.00 96.88 177 GLU A O 1
ATOM 1446 N N . MET A 1 178 ? -7.202 -7.533 17.301 1.00 97.25 178 MET A N 1
ATOM 1447 C CA . MET A 1 178 ? -8.538 -7.176 16.812 1.00 97.25 178 MET A CA 1
ATOM 1448 C C . MET A 1 178 ? -9.480 -8.378 16.773 1.00 97.25 178 MET A C 1
ATOM 1450 O O . MET A 1 178 ? -10.640 -8.256 17.166 1.00 97.25 178 MET A O 1
ATOM 1454 N N . LEU A 1 179 ? -9.001 -9.546 16.339 1.00 97.12 179 LEU A N 1
ATOM 1455 C CA . LEU A 1 179 ? -9.810 -10.765 16.329 1.00 97.12 179 LEU A CA 1
ATOM 1456 C C . LEU A 1 179 ? -10.203 -11.207 17.748 1.00 97.12 179 LEU A C 1
ATOM 1458 O O . LEU A 1 179 ? -11.347 -11.610 17.952 1.00 97.12 179 LEU A O 1
ATOM 1462 N N . GLN A 1 180 ? -9.305 -11.067 18.729 1.00 97.81 180 GLN A N 1
ATOM 1463 C CA . GLN A 1 180 ? -9.607 -11.347 20.139 1.00 97.81 180 GLN A CA 1
ATOM 1464 C C . GLN A 1 180 ? -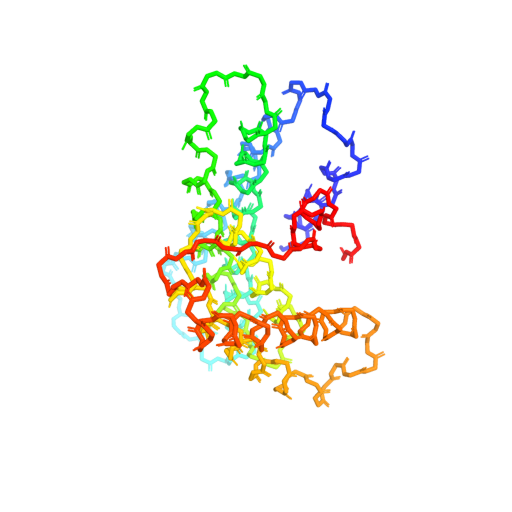10.669 -10.393 20.705 1.00 97.81 180 GLN A C 1
ATOM 1466 O O . GLN A 1 180 ? -11.604 -10.835 21.371 1.00 97.81 180 GLN A O 1
ATOM 1471 N N . GLU A 1 181 ? -10.575 -9.097 20.406 1.00 97.44 181 GLU A N 1
ATOM 1472 C CA . GLU A 1 181 ? -11.564 -8.100 20.842 1.00 97.44 181 GLU A CA 1
ATOM 1473 C C . GLU A 1 181 ? -12.942 -8.308 20.186 1.00 97.44 181 GLU A C 1
ATOM 1475 O O . GLU A 1 181 ? -13.977 -8.057 20.814 1.00 97.44 181 GLU A O 1
ATOM 1480 N N . ILE A 1 182 ? -12.976 -8.795 18.938 1.00 97.44 182 ILE A N 1
ATOM 1481 C CA . ILE A 1 182 ? -14.216 -9.183 18.248 1.00 97.44 182 ILE A CA 1
ATOM 1482 C C . ILE A 1 182 ? -14.834 -10.419 18.908 1.00 97.44 182 ILE A C 1
ATOM 1484 O O . ILE A 1 182 ? -16.040 -10.442 19.151 1.00 97.44 182 ILE A O 1
ATOM 1488 N N . GLU A 1 183 ? -14.027 -11.434 19.222 1.00 97.12 183 GLU A N 1
ATOM 1489 C CA . GLU A 1 183 ? -14.490 -12.652 19.899 1.00 97.12 183 GLU A CA 1
ATOM 1490 C C . GLU A 1 183 ? -15.025 -12.352 21.309 1.00 97.12 183 GLU A C 1
ATOM 1492 O O . GLU A 1 183 ? -16.057 -12.892 21.711 1.00 97.12 183 GLU A O 1
ATOM 1497 N N . ALA A 1 184 ? -14.387 -11.424 22.028 1.00 96.88 184 ALA A N 1
ATOM 1498 C CA . ALA A 1 184 ? -14.853 -10.923 23.321 1.00 96.88 184 ALA A CA 1
ATOM 1499 C C . ALA A 1 184 ? -16.122 -10.049 23.227 1.00 96.88 184 ALA A C 1
ATOM 1501 O O . ALA A 1 184 ? -16.740 -9.741 24.248 1.00 96.88 184 ALA A O 1
ATOM 1502 N N . GLY A 1 185 ? -16.528 -9.643 22.019 1.00 96.75 185 GLY A N 1
ATOM 1503 C CA . GLY A 1 185 ? -17.693 -8.789 21.782 1.00 96.75 185 GLY A CA 1
ATOM 1504 C C . GLY A 1 185 ? -17.487 -7.320 22.166 1.00 96.75 185 GLY A C 1
ATOM 1505 O O . GLY A 1 185 ? -18.467 -6.585 22.292 1.00 96.75 185 GLY A O 1
ATOM 1506 N N . HIS A 1 186 ? -16.241 -6.879 22.365 1.00 97.06 186 HIS A N 1
ATOM 1507 C CA . HIS A 1 186 ? -15.919 -5.482 22.672 1.00 97.06 186 HIS A CA 1
ATOM 1508 C C . HIS A 1 186 ? -16.009 -4.583 21.435 1.00 97.06 186 HIS A C 1
ATOM 1510 O O . HIS A 1 186 ? -16.340 -3.400 21.546 1.00 97.06 186 HIS A O 1
ATOM 1516 N N . ILE A 1 187 ? -15.707 -5.143 20.262 1.00 97.31 187 ILE A N 1
ATOM 1517 C CA . ILE A 1 187 ? -15.756 -4.465 18.965 1.00 97.31 187 ILE A CA 1
ATOM 1518 C C . ILE A 1 187 ? -16.397 -5.385 17.917 1.00 97.31 187 ILE A C 1
ATOM 1520 O O . ILE A 1 187 ? -16.611 -6.573 18.143 1.00 97.31 187 ILE A O 1
ATOM 1524 N N . THR A 1 188 ? -16.703 -4.839 16.748 1.00 97.06 188 THR A N 1
ATOM 1525 C CA . THR A 1 188 ? -17.289 -5.557 15.615 1.00 97.06 188 THR A CA 1
ATOM 1526 C C . THR A 1 188 ? -16.450 -5.371 14.354 1.00 97.06 188 THR A C 1
ATOM 1528 O O . THR A 1 188 ? -15.669 -4.434 14.239 1.00 97.06 188 THR A O 1
ATOM 1531 N N . MET A 1 189 ? -16.675 -6.211 13.343 1.00 96.56 189 MET A N 1
ATOM 1532 C CA . MET A 1 189 ? -16.038 -6.078 12.022 1.00 96.56 189 MET A CA 1
ATOM 1533 C C . MET A 1 189 ? -16.320 -4.737 11.312 1.00 96.56 189 MET A C 1
ATOM 1535 O O . MET A 1 189 ? -15.597 -4.364 10.391 1.00 96.56 189 MET A O 1
ATOM 1539 N N . LYS A 1 190 ? -17.351 -4.001 11.747 1.00 97.56 190 LYS A N 1
ATOM 1540 C CA . LYS A 1 190 ? -17.724 -2.682 11.212 1.00 97.56 190 LYS A CA 1
ATOM 1541 C C . LYS A 1 190 ? -16.998 -1.528 11.895 1.00 97.56 190 LYS A C 1
ATOM 1543 O O . LYS A 1 190 ? -17.075 -0.398 11.418 1.00 97.56 190 LYS A O 1
ATOM 1548 N N . ASP A 1 191 ? -16.344 -1.790 13.023 1.00 96.19 191 ASP A N 1
ATOM 1549 C CA . ASP A 1 191 ? -15.549 -0.787 13.708 1.00 96.19 191 ASP A CA 1
ATOM 1550 C C . ASP A 1 191 ? -14.307 -0.436 12.892 1.00 96.19 191 ASP A C 1
ATOM 1552 O O . ASP A 1 191 ? -13.712 -1.281 12.227 1.00 96.19 191 ASP A O 1
ATOM 1556 N N . SER A 1 192 ? -13.901 0.827 12.983 1.00 95.56 192 SER A N 1
ATOM 1557 C CA . SER A 1 192 ? -12.637 1.319 12.445 1.00 95.56 192 SER A CA 1
ATOM 1558 C C . SER A 1 192 ? -11.593 1.369 13.559 1.00 95.56 192 SER A C 1
ATOM 1560 O O . SER A 1 192 ? -11.853 1.884 14.657 1.00 95.56 192 SER A O 1
ATOM 1562 N N . ARG A 1 193 ? -10.413 0.804 13.299 1.00 94.31 193 ARG A N 1
ATOM 1563 C CA . ARG A 1 193 ? -9.262 0.803 14.209 1.00 94.31 193 ARG A CA 1
ATOM 1564 C C . ARG A 1 193 ? -7.995 1.043 13.398 1.00 94.31 193 ARG A C 1
ATOM 1566 O O . ARG A 1 193 ? -7.804 0.452 12.341 1.00 94.31 193 ARG A O 1
ATOM 1573 N N . CYS A 1 194 ? -7.134 1.914 13.910 1.00 91.06 194 CYS A N 1
ATOM 1574 C CA . CYS A 1 194 ? -5.853 2.245 13.300 1.00 91.06 194 CYS A CA 1
ATOM 1575 C C . CYS A 1 194 ? -4.749 1.973 14.327 1.00 91.06 194 CYS A C 1
ATOM 1577 O O . CYS A 1 194 ? -4.827 2.522 15.433 1.00 91.06 194 CYS A O 1
ATOM 1579 N N . PRO A 1 195 ? -3.731 1.157 14.006 1.00 89.75 195 PRO A N 1
ATOM 1580 C CA . PRO A 1 195 ? -2.635 0.923 14.928 1.00 89.75 195 PRO A CA 1
ATOM 1581 C C . PRO A 1 195 ? -1.875 2.225 15.223 1.00 89.75 195 PRO A C 1
ATOM 1583 O O . PRO A 1 195 ? -1.774 3.142 14.395 1.00 89.75 195 PRO A O 1
ATOM 1586 N N . SER A 1 196 ? -1.333 2.325 16.436 1.00 85.56 196 SER A N 1
ATOM 1587 C CA . SER A 1 196 ? -0.675 3.542 16.929 1.00 85.56 196 SER A CA 1
ATOM 1588 C C . SER A 1 196 ? 0.525 3.946 16.065 1.00 85.56 196 SER A C 1
ATOM 1590 O O . SER A 1 196 ? 0.688 5.126 15.751 1.00 85.56 196 SER A O 1
ATOM 1592 N N . TRP A 1 197 ? 1.308 2.969 15.601 1.00 82.50 197 TRP A N 1
ATOM 1593 C CA . TRP A 1 197 ? 2.453 3.183 14.716 1.00 82.50 197 TRP A CA 1
ATOM 1594 C C . TRP A 1 197 ? 2.041 3.638 13.306 1.00 82.50 197 TRP A C 1
ATOM 1596 O O . TRP A 1 197 ? 2.725 4.461 12.704 1.00 82.50 197 TRP A O 1
ATOM 1606 N N . ALA A 1 198 ? 0.897 3.188 12.778 1.00 81.19 198 ALA A N 1
ATOM 1607 C CA . ALA A 1 198 ? 0.408 3.625 11.464 1.00 81.19 198 ALA A CA 1
ATOM 1608 C C . ALA A 1 198 ? -0.083 5.078 11.502 1.00 81.19 198 ALA A C 1
ATOM 1610 O O . ALA A 1 198 ? 0.024 5.818 10.521 1.00 81.19 198 ALA A O 1
ATOM 1611 N N . SER A 1 199 ? -0.570 5.513 12.665 1.00 68.50 199 SER A N 1
ATOM 1612 C CA . SER A 1 199 ? -1.002 6.891 12.899 1.00 68.50 199 SER A CA 1
ATOM 1613 C C . SER A 1 199 ? 0.167 7.888 12.856 1.00 68.50 199 SER A C 1
ATOM 1615 O O . SER A 1 199 ? -0.036 9.039 12.460 1.00 68.50 199 SER A O 1
ATOM 1617 N N . THR A 1 200 ? 1.386 7.453 13.206 1.00 58.69 200 THR A N 1
ATOM 1618 C CA . THR A 1 200 ? 2.613 8.271 13.219 1.00 58.69 200 THR A CA 1
ATOM 1619 C C . THR A 1 200 ? 3.474 8.103 11.959 1.00 58.69 200 THR A C 1
ATOM 1621 O O . THR A 1 200 ? 4.015 9.094 11.466 1.00 58.69 200 THR A O 1
ATOM 1624 N N . ALA A 1 201 ? 3.547 6.898 11.379 1.00 53.34 201 ALA A N 1
ATOM 1625 C CA . ALA A 1 201 ? 4.431 6.555 10.254 1.00 53.34 201 ALA A CA 1
ATOM 1626 C C . ALA A 1 201 ? 4.205 7.392 8.980 1.00 53.34 201 ALA A C 1
ATOM 1628 O O . ALA A 1 201 ? 5.127 7.639 8.208 1.00 53.34 201 ALA A O 1
ATOM 1629 N N . ALA A 1 202 ? 2.994 7.896 8.756 1.00 48.75 202 ALA A N 1
ATOM 1630 C CA . ALA A 1 202 ? 2.688 8.690 7.569 1.00 48.75 202 ALA A CA 1
ATOM 1631 C C . ALA A 1 202 ? 3.309 10.102 7.549 1.00 48.75 202 ALA A C 1
ATOM 1633 O O . ALA A 1 202 ? 3.371 10.729 6.489 1.00 48.75 202 ALA A O 1
ATOM 1634 N N . ALA A 1 203 ? 3.747 10.614 8.705 1.00 42.50 203 ALA A N 1
ATOM 1635 C CA . ALA A 1 203 ? 4.487 11.875 8.782 1.00 42.50 203 ALA A CA 1
ATOM 1636 C C . ALA A 1 203 ? 5.940 11.722 8.297 1.00 42.50 203 ALA A C 1
ATOM 1638 O O . ALA A 1 203 ? 6.587 12.709 7.951 1.00 42.50 203 ALA A O 1
ATOM 1639 N N . GLU A 1 204 ? 6.434 10.486 8.227 1.00 47.34 204 GLU A N 1
ATOM 1640 C CA . GLU A 1 204 ? 7.817 10.160 7.927 1.00 47.34 204 GLU A CA 1
ATOM 1641 C C . GLU A 1 204 ? 7.871 9.047 6.873 1.00 47.34 204 GLU A C 1
ATOM 1643 O O . GLU A 1 204 ? 8.186 7.898 7.159 1.00 47.34 204 GLU A O 1
ATOM 1648 N N . HIS A 1 205 ? 7.706 9.399 5.594 1.00 48.03 205 HIS A N 1
ATOM 1649 C CA . HIS A 1 205 ? 8.255 8.594 4.483 1.00 48.03 205 HIS A CA 1
ATOM 1650 C C . HIS A 1 205 ? 9.805 8.637 4.461 1.00 48.03 205 HIS A C 1
ATOM 1652 O O . HIS A 1 205 ? 10.452 8.639 3.413 1.00 48.03 205 HIS A O 1
ATOM 1658 N N . SER A 1 206 ? 10.412 8.731 5.638 1.00 37.50 206 SER A N 1
ATOM 1659 C CA . SER A 1 206 ? 11.829 8.901 5.859 1.00 37.50 206 SER A CA 1
ATOM 1660 C C . SER A 1 206 ? 12.497 7.552 5.652 1.00 37.50 206 SER A C 1
ATOM 1662 O O . SER A 1 206 ? 12.301 6.633 6.436 1.00 37.50 206 SER A O 1
ATOM 1664 N N . GLN A 1 207 ? 13.365 7.489 4.644 1.00 34.50 207 GLN A N 1
ATOM 1665 C CA . GLN A 1 207 ? 14.322 6.408 4.366 1.00 34.50 207 GLN A CA 1
ATOM 1666 C C . GLN A 1 207 ? 13.865 5.346 3.356 1.00 34.50 207 GLN A C 1
ATOM 1668 O O . GLN A 1 207 ? 13.768 4.163 3.679 1.00 34.50 207 GLN A O 1
ATOM 1673 N N . ILE A 1 208 ? 13.745 5.771 2.090 1.00 41.31 208 ILE A N 1
ATOM 1674 C CA . ILE A 1 208 ? 14.062 4.915 0.928 1.00 41.31 208 ILE A CA 1
ATOM 1675 C C . ILE A 1 208 ? 14.902 5.661 -0.062 1.00 41.31 208 ILE A C 1
ATOM 1677 O O . ILE A 1 208 ? 14.424 6.634 -0.685 1.00 41.31 208 ILE A O 1
#

Secondary structure (DSSP, 8-state):
-HHHHHHHHHHHHH-S--THHHHHHHHHHHHHHHHHHHHHS---GGGGGSHHHHIIIIIHHHHHHHHHHHHHHHHHHHHHHHSSSTTTTHHHHHHHHHHHHHHHHHTTS-TTSHHHHHHHHHHHHHHHHTT-BHHHHHHHHHHHHHHHHHHHHHHTT-HHHHHHHHHHHHHHHHHHHHHHHHHTTSS-TTSB---HHHHHHTT-----

Foldseek 3Di:
DVPLVVLLVVLLVPDDDDPVNVVSLVVLLVVLVVLLCVLPPDDDVVQVPDPVSCLVRHLQSNLSSLLSNLLSLLVVLVCLCPDPDPNVVCSLVSLLSSLVSLQSSLVSDDLLDLVSLVSLLSSLLSNLRSQAFQLVRLVSLVVSVSSLVSNCVPCVPPPSSVVSVVVSVVSVVVSVVVVVCVVVVVDHSRGRDHDPCSVVCSSDPDDD

Radius of gyration: 17.93 Å; chains: 1; bounding box: 37×44×54 Å

pLDDT: mean 85.63, std 15.06, range [34.5, 98.25]

Sequence (208 aa):
MMRLKRYMRAMQSIGNRDAKYRFWFDHLMEEADALLEDVHRPQDQECRKYKGFSIAFFDIPEAMAFIAKGYCVMQGGIILLSGKSGNKAEGPSKLRQAHELYSQGANKYPPDDERCLYFLIISLIALFRSEAPLEEALPHITHIREVREAAKAIWEFMSYFQKSSGLVDDLEEFEKEMLQEIEAGHITMKDSRCPSWASTAAAEHSQI